Protein AF-A0A1W1YLL1-F1 (afdb_monomer_lite)

Structure (mmCIF, N/CA/C/O backbone):
data_AF-A0A1W1YLL1-F1
#
_entry.id   AF-A0A1W1YLL1-F1
#
loop_
_atom_site.group_PDB
_atom_site.id
_atom_site.type_symbol
_atom_site.label_atom_id
_atom_site.label_alt_id
_atom_site.label_comp_id
_atom_site.label_asym_id
_atom_site.label_entity_id
_atom_site.label_seq_id
_atom_site.pdbx_PDB_ins_code
_atom_site.Cartn_x
_atom_site.Cartn_y
_atom_site.Cartn_z
_atom_site.occupancy
_atom_site.B_iso_or_equiv
_atom_site.auth_seq_id
_atom_site.auth_comp_id
_atom_site.auth_asym_id
_atom_site.auth_atom_id
_atom_site.pdbx_PDB_model_num
ATOM 1 N N . MET A 1 1 ? 8.360 10.218 -4.848 1.00 86.00 1 MET A N 1
ATOM 2 C CA . MET A 1 1 ? 8.755 9.962 -3.448 1.00 86.00 1 MET A CA 1
ATOM 3 C C . MET A 1 1 ? 10.109 9.291 -3.468 1.00 86.00 1 MET A C 1
ATOM 5 O O . MET A 1 1 ? 10.286 8.418 -4.295 1.00 86.00 1 MET A O 1
ATOM 9 N N . THR A 1 2 ? 11.058 9.686 -2.629 1.00 89.44 2 THR A N 1
ATOM 10 C CA . THR A 1 2 ? 12.370 9.016 -2.569 1.00 89.44 2 THR A CA 1
ATOM 11 C C . THR A 1 2 ? 12.286 7.677 -1.820 1.00 89.44 2 THR A C 1
ATOM 13 O O . THR A 1 2 ? 11.337 7.443 -1.070 1.00 89.44 2 THR A O 1
ATOM 16 N N . ILE A 1 3 ? 13.285 6.799 -1.977 1.00 88.75 3 ILE A N 1
ATOM 17 C CA . ILE A 1 3 ? 13.372 5.534 -1.218 1.00 88.75 3 ILE A CA 1
ATOM 18 C C . ILE A 1 3 ? 13.348 5.781 0.311 1.00 88.75 3 ILE A C 1
ATOM 20 O O . ILE A 1 3 ? 12.561 5.118 0.991 1.00 88.75 3 ILE A O 1
ATOM 24 N N . PRO A 1 4 ? 14.100 6.754 0.876 1.00 88.75 4 PRO A N 1
ATOM 25 C CA . PRO A 1 4 ? 13.998 7.089 2.299 1.00 88.75 4 PRO A CA 1
ATOM 26 C C . PRO A 1 4 ? 12.601 7.551 2.736 1.00 88.75 4 PRO A C 1
ATOM 28 O O . PRO A 1 4 ? 12.099 7.085 3.755 1.00 88.75 4 PRO A O 1
ATOM 31 N N . GLU A 1 5 ? 11.941 8.417 1.956 1.00 88.38 5 GLU A N 1
ATOM 32 C CA . GLU A 1 5 ? 10.568 8.864 2.251 1.00 88.38 5 GLU A CA 1
ATOM 33 C C . GLU A 1 5 ? 9.565 7.700 2.209 1.00 88.38 5 GLU A C 1
ATOM 35 O O . GLU A 1 5 ? 8.635 7.635 3.014 1.00 88.38 5 GLU A O 1
ATOM 40 N N . PHE A 1 6 ? 9.743 6.769 1.268 1.00 90.50 6 PHE A N 1
ATOM 41 C CA . PHE A 1 6 ? 8.925 5.564 1.163 1.00 90.50 6 PHE A CA 1
ATOM 42 C C . PHE A 1 6 ? 9.107 4.651 2.380 1.00 90.50 6 PHE A C 1
ATOM 44 O O . PHE A 1 6 ? 8.112 4.216 2.966 1.00 90.50 6 PHE A O 1
ATOM 51 N N . LYS A 1 7 ? 10.356 4.432 2.813 1.00 89.94 7 LYS A N 1
ATOM 52 C CA . LYS A 1 7 ? 10.679 3.683 4.036 1.00 89.94 7 LYS A CA 1
ATOM 53 C C . LYS A 1 7 ? 10.034 4.313 5.266 1.00 89.94 7 LYS A C 1
ATOM 55 O O . LYS A 1 7 ? 9.371 3.614 6.025 1.00 89.94 7 LYS A O 1
ATOM 60 N N . GLU A 1 8 ? 10.154 5.631 5.425 1.00 88.81 8 GLU A N 1
ATOM 61 C CA . GLU A 1 8 ? 9.538 6.365 6.536 1.00 88.81 8 GLU A CA 1
ATOM 62 C C . GLU A 1 8 ? 8.015 6.160 6.573 1.00 88.81 8 GLU A C 1
ATOM 64 O O . GLU A 1 8 ? 7.438 5.896 7.632 1.00 88.81 8 GLU A O 1
ATOM 69 N N . LYS A 1 9 ? 7.343 6.222 5.415 1.00 89.62 9 LYS A N 1
ATOM 70 C CA . LYS A 1 9 ? 5.891 6.004 5.333 1.00 89.62 9 LYS A CA 1
ATOM 71 C C . LYS A 1 9 ? 5.494 4.567 5.654 1.00 89.62 9 LYS A C 1
ATOM 73 O O . LYS A 1 9 ? 4.561 4.383 6.436 1.00 89.62 9 LYS A O 1
ATOM 78 N N . LEU A 1 10 ? 6.185 3.569 5.101 1.00 90.31 10 LEU A N 1
ATOM 79 C CA . LEU A 1 10 ? 5.943 2.157 5.427 1.00 90.31 10 LEU A CA 1
ATOM 80 C C . LEU A 1 10 ? 6.128 1.888 6.916 1.00 90.31 10 LEU A C 1
ATOM 82 O O . LEU A 1 10 ? 5.272 1.269 7.544 1.00 90.31 10 LEU A O 1
ATOM 86 N N . GLN A 1 11 ? 7.205 2.416 7.486 1.00 89.44 11 GLN A N 1
ATOM 87 C CA . GLN A 1 11 ? 7.501 2.287 8.900 1.00 89.44 11 GLN A CA 1
ATOM 88 C C . GLN A 1 11 ? 6.431 2.949 9.764 1.00 89.44 11 GLN A C 1
ATOM 90 O O . GLN A 1 11 ? 5.965 2.344 10.725 1.00 89.44 11 GLN A O 1
ATOM 95 N N . THR A 1 12 ? 5.965 4.138 9.382 1.00 88.62 12 THR A N 1
ATOM 96 C CA . THR A 1 12 ? 4.869 4.815 10.083 1.00 88.62 12 THR A CA 1
ATOM 97 C C . THR A 1 12 ? 3.591 3.971 10.051 1.00 88.62 12 THR A C 1
ATOM 99 O O . THR A 1 12 ? 2.954 3.794 11.087 1.00 88.62 12 THR A O 1
ATOM 102 N N . ILE A 1 13 ? 3.215 3.418 8.890 1.00 89.94 13 ILE A N 1
ATOM 103 C CA . ILE A 1 13 ? 2.045 2.532 8.745 1.00 89.94 13 ILE A CA 1
ATOM 104 C C . ILE A 1 13 ? 2.201 1.297 9.634 1.00 89.94 13 ILE A C 1
ATOM 106 O O . ILE A 1 13 ? 1.306 0.976 10.411 1.00 89.94 13 ILE A O 1
ATOM 110 N N . HIS A 1 14 ? 3.342 0.618 9.543 1.00 87.69 14 HIS A N 1
ATOM 111 C CA . HIS A 1 14 ? 3.601 -0.625 10.264 1.00 87.69 14 HIS A CA 1
ATOM 112 C C . HIS A 1 14 ? 3.608 -0.416 11.784 1.00 87.69 14 HIS A C 1
ATOM 114 O O . HIS A 1 14 ? 2.851 -1.075 12.493 1.00 87.69 14 HIS A O 1
ATOM 120 N N . GLN A 1 15 ? 4.327 0.591 12.287 1.00 86.50 15 GLN A N 1
ATOM 121 C CA . GLN A 1 15 ? 4.338 0.935 13.714 1.00 86.50 15 GLN A CA 1
ATOM 122 C C . GLN A 1 15 ? 2.949 1.327 14.230 1.00 86.50 15 GLN A C 1
ATOM 124 O O . GLN A 1 15 ? 2.565 0.941 15.335 1.00 86.50 15 GLN A O 1
ATOM 129 N N . THR A 1 16 ? 2.171 2.052 13.418 1.00 87.81 16 THR A N 1
ATOM 130 C CA . THR A 1 16 ? 0.786 2.424 13.746 1.00 87.81 16 THR A CA 1
ATOM 131 C C . THR A 1 16 ? -0.091 1.187 13.958 1.00 87.81 16 THR A C 1
ATOM 133 O O . THR A 1 16 ? -0.940 1.192 14.847 1.00 87.81 16 THR A O 1
ATOM 136 N N . LEU A 1 17 ? 0.114 0.131 13.167 1.00 86.88 17 LEU A N 1
ATOM 137 C CA . LEU A 1 17 ? -0.758 -1.045 13.134 1.00 86.88 17 LEU A CA 1
ATOM 138 C C . LEU A 1 17 ? -0.294 -2.204 14.013 1.00 86.88 17 LEU A C 1
ATOM 140 O O . LEU A 1 17 ? -1.132 -2.996 14.427 1.00 86.88 17 LEU A O 1
ATOM 144 N N . PHE A 1 18 ? 0.999 -2.310 14.311 1.00 83.50 18 PHE A N 1
ATOM 145 C CA . PHE A 1 18 ? 1.549 -3.467 15.024 1.00 83.50 18 PHE A CA 1
ATOM 146 C C . PHE A 1 18 ? 2.281 -3.097 16.322 1.00 83.50 18 PHE A C 1
ATOM 148 O O . PHE A 1 18 ? 2.528 -3.972 17.143 1.00 83.50 18 PHE A O 1
ATOM 155 N N . SER A 1 19 ? 2.558 -1.806 16.577 1.00 72.50 19 SER A N 1
ATOM 156 C CA . SER A 1 19 ? 3.363 -1.343 17.730 1.00 72.50 19 SER A CA 1
ATOM 157 C C . SER A 1 19 ? 4.708 -2.076 17.874 1.00 72.50 19 SER A C 1
ATOM 159 O O . SER A 1 19 ? 5.229 -2.213 18.979 1.00 72.50 19 SER A O 1
ATOM 161 N N . GLU A 1 20 ? 5.259 -2.549 16.759 1.00 73.50 20 GLU A N 1
ATOM 162 C CA . GLU A 1 20 ? 6.560 -3.208 16.698 1.00 73.50 20 GLU A CA 1
ATOM 163 C C . GLU A 1 20 ? 7.688 -2.175 16.570 1.00 73.50 20 GLU A C 1
ATOM 165 O O . GLU A 1 20 ? 7.472 -1.025 16.167 1.00 73.50 20 GLU A O 1
ATOM 170 N N . GLU A 1 21 ? 8.902 -2.579 16.951 1.00 64.81 21 GLU A N 1
ATOM 171 C CA . GLU A 1 21 ? 10.096 -1.761 16.744 1.00 64.81 21 GLU A CA 1
ATOM 172 C C . GLU A 1 21 ? 10.338 -1.511 15.248 1.00 64.81 21 GLU A C 1
ATOM 174 O O . GLU A 1 21 ? 9.819 -2.205 14.373 1.00 64.81 21 GLU A O 1
ATOM 179 N N . ALA A 1 22 ? 11.124 -0.474 14.953 1.00 64.12 22 ALA A N 1
ATOM 180 C CA . ALA A 1 22 ? 11.593 -0.206 13.602 1.00 64.12 22 ALA A CA 1
ATOM 181 C C . ALA A 1 22 ? 12.189 -1.476 12.974 1.00 64.12 22 ALA A C 1
ATOM 183 O O . ALA A 1 22 ? 13.070 -2.100 13.564 1.00 64.12 22 ALA A O 1
ATOM 184 N N . LEU A 1 23 ? 11.745 -1.834 11.767 1.00 71.56 23 LEU A N 1
ATOM 185 C CA . LEU A 1 23 ? 12.418 -2.865 10.987 1.00 71.56 23 LEU A CA 1
ATOM 186 C C . LEU A 1 23 ? 13.721 -2.271 10.436 1.00 71.56 23 LEU A C 1
ATOM 188 O O . LEU A 1 23 ? 13.734 -1.608 9.397 1.00 71.56 23 LEU A O 1
ATOM 192 N N . ASP A 1 24 ? 14.811 -2.471 11.175 1.00 58.72 24 ASP A N 1
ATOM 193 C CA . ASP A 1 24 ? 16.156 -2.100 10.743 1.00 58.72 24 ASP A CA 1
ATOM 194 C C . ASP A 1 24 ? 16.667 -3.115 9.717 1.00 58.72 24 ASP A C 1
ATOM 196 O O . ASP A 1 24 ? 17.166 -4.190 10.053 1.00 58.72 24 ASP A O 1
ATOM 200 N N . ASN A 1 25 ? 16.577 -2.749 8.440 1.00 56.41 25 ASN A N 1
ATOM 201 C CA . ASN A 1 25 ? 17.377 -3.378 7.398 1.00 56.41 25 ASN A CA 1
ATOM 202 C C . ASN A 1 25 ? 18.720 -2.643 7.287 1.00 56.41 25 ASN A C 1
ATOM 204 O O . ASN A 1 25 ? 18.774 -1.487 6.872 1.00 56.41 25 ASN A O 1
ATOM 208 N N . ASN A 1 26 ? 19.794 -3.335 7.682 1.00 51.09 26 ASN A N 1
ATOM 209 C CA . ASN A 1 26 ? 21.192 -2.906 7.523 1.00 51.09 26 ASN A CA 1
ATOM 210 C C . ASN A 1 26 ? 21.778 -3.265 6.143 1.00 51.09 26 ASN A C 1
ATOM 212 O O . ASN A 1 26 ? 22.954 -3.002 5.884 1.00 51.09 26 ASN A O 1
ATOM 216 N N . GLU A 1 27 ? 20.990 -3.874 5.255 1.00 56.09 27 GLU A N 1
ATOM 217 C CA . GLU A 1 27 ? 21.343 -3.963 3.840 1.00 56.09 27 GLU A CA 1
ATOM 218 C C . GLU A 1 27 ? 21.019 -2.617 3.191 1.00 56.09 27 GLU A C 1
ATOM 220 O O . GLU A 1 27 ? 19.997 -2.009 3.493 1.00 56.09 27 GLU A O 1
ATOM 225 N N . ALA A 1 28 ? 21.924 -2.099 2.359 1.00 59.50 28 ALA A N 1
ATOM 226 C CA . ALA A 1 28 ? 21.701 -0.832 1.679 1.00 59.50 28 ALA A CA 1
ATOM 227 C C . ALA A 1 28 ? 20.457 -0.966 0.791 1.00 59.50 28 ALA A C 1
ATOM 229 O O . ALA A 1 28 ? 20.548 -1.558 -0.277 1.00 59.50 28 ALA A O 1
ATOM 230 N N . ASP A 1 29 ? 19.316 -0.457 1.253 1.00 69.25 29 ASP A N 1
ATOM 231 C CA . ASP A 1 29 ? 18.042 -0.457 0.538 1.00 69.25 29 ASP A CA 1
ATOM 232 C C . ASP A 1 29 ? 18.227 0.156 -0.868 1.00 69.25 29 ASP A C 1
ATOM 234 O O . ASP A 1 29 ? 18.286 1.379 -1.016 1.00 69.25 29 ASP A O 1
ATOM 238 N N . GLN A 1 30 ? 18.372 -0.680 -1.905 1.00 78.38 30 GLN A N 1
ATOM 239 C CA . GLN A 1 30 ? 18.675 -0.213 -3.269 1.00 78.38 30 GLN A CA 1
ATOM 240 C C . GLN A 1 30 ? 17.415 0.081 -4.086 1.00 78.38 30 GLN A C 1
ATOM 242 O O . GLN A 1 30 ? 17.486 0.781 -5.096 1.00 78.38 30 GLN A O 1
ATOM 247 N N . SER A 1 31 ? 16.260 -0.435 -3.661 1.00 88.31 31 SER A N 1
ATOM 248 C CA . SER A 1 31 ? 14.992 -0.269 -4.364 1.00 88.31 31 SER A CA 1
ATOM 249 C C . SER A 1 31 ? 13.790 -0.200 -3.420 1.00 88.31 31 SER A C 1
ATOM 251 O O . SER A 1 31 ? 13.834 -0.653 -2.277 1.00 88.31 31 SER A O 1
ATOM 253 N N . TYR A 1 32 ? 12.661 0.308 -3.926 1.00 91.62 32 TYR A N 1
ATOM 254 C CA . TYR A 1 32 ? 11.375 0.279 -3.215 1.00 91.62 32 TYR A CA 1
ATOM 255 C C . TYR A 1 32 ? 10.932 -1.151 -2.855 1.00 91.62 32 TYR A C 1
ATOM 257 O O . TYR A 1 32 ? 10.283 -1.360 -1.833 1.00 91.62 32 TYR A O 1
ATOM 265 N N . PHE A 1 33 ? 11.289 -2.149 -3.670 1.00 92.00 33 PHE A N 1
ATOM 266 C CA . PHE A 1 33 ? 10.954 -3.545 -3.392 1.00 92.00 33 PHE A CA 1
ATOM 267 C C . PHE A 1 33 ? 11.768 -4.107 -2.222 1.00 92.00 33 PHE A C 1
ATOM 269 O O . PHE A 1 33 ? 11.209 -4.830 -1.399 1.00 92.00 33 PHE A O 1
ATOM 276 N N . ASP A 1 34 ? 13.051 -3.747 -2.130 1.00 89.06 34 ASP A N 1
ATOM 277 C CA . ASP A 1 34 ? 13.936 -4.186 -1.043 1.00 89.06 34 ASP A CA 1
ATOM 278 C C . ASP A 1 34 ? 13.502 -3.573 0.287 1.00 89.06 34 ASP A C 1
ATOM 280 O O . ASP A 1 34 ? 13.429 -4.276 1.292 1.00 89.06 34 ASP A O 1
ATOM 284 N N . VAL A 1 35 ? 13.099 -2.294 0.265 1.00 90.62 35 VAL A N 1
ATOM 285 C CA . VAL A 1 35 ? 12.508 -1.633 1.435 1.00 90.62 35 VAL A CA 1
ATOM 286 C C . VAL A 1 35 ? 11.227 -2.329 1.875 1.00 90.62 35 VAL A C 1
ATOM 288 O O . VAL A 1 35 ? 11.017 -2.494 3.069 1.00 90.62 35 VAL A O 1
ATOM 291 N N . LEU A 1 36 ? 10.349 -2.720 0.947 1.00 91.50 36 LEU A N 1
ATOM 292 C CA . LEU A 1 36 ? 9.043 -3.303 1.272 1.00 91.50 36 LEU A CA 1
ATOM 293 C C . LEU A 1 36 ? 9.139 -4.739 1.808 1.00 91.50 36 LEU A C 1
ATOM 295 O O . LEU A 1 36 ? 8.343 -5.140 2.658 1.00 91.50 36 LEU A O 1
ATOM 299 N N . TYR A 1 37 ? 10.096 -5.517 1.308 1.00 89.44 37 TYR A N 1
ATOM 300 C CA . TYR A 1 37 ? 10.272 -6.928 1.643 1.00 89.44 37 TYR A CA 1
ATOM 301 C C . TYR A 1 37 ? 10.276 -7.258 3.155 1.00 89.44 37 TYR A C 1
ATOM 303 O O . TYR A 1 37 ? 9.499 -8.133 3.553 1.00 89.44 37 TYR A O 1
ATOM 311 N N . PRO A 1 38 ? 11.062 -6.594 4.031 1.00 87.94 38 PRO A N 1
ATOM 312 C CA . PRO A 1 38 ? 11.042 -6.870 5.472 1.00 87.94 38 PRO A CA 1
ATOM 313 C C . PRO A 1 38 ? 9.666 -6.614 6.104 1.00 87.94 38 PRO A C 1
ATOM 315 O O . PRO A 1 38 ? 9.236 -7.377 6.965 1.00 87.94 38 PRO A O 1
ATOM 318 N N . PHE A 1 39 ? 8.933 -5.589 5.655 1.00 89.31 39 PHE A N 1
ATOM 319 C CA . PHE A 1 39 ? 7.585 -5.294 6.155 1.00 89.31 39 PHE A CA 1
ATOM 320 C C . PHE A 1 39 ? 6.574 -6.359 5.728 1.00 89.31 39 PHE A C 1
ATOM 322 O O . PHE A 1 39 ? 5.740 -6.777 6.524 1.00 89.31 39 PHE A O 1
ATOM 329 N N . ALA A 1 40 ? 6.657 -6.831 4.483 1.00 87.81 40 ALA A N 1
ATOM 330 C CA . ALA A 1 40 ? 5.777 -7.886 3.990 1.00 87.81 40 ALA A CA 1
ATOM 331 C C . ALA A 1 40 ? 6.066 -9.250 4.644 1.00 87.81 40 ALA A C 1
ATOM 333 O O . ALA A 1 40 ? 5.169 -10.081 4.759 1.00 87.81 40 ALA A O 1
ATOM 334 N N . THR A 1 41 ? 7.306 -9.499 5.070 1.00 85.44 41 THR A N 1
ATOM 335 C CA . THR A 1 41 ? 7.723 -10.789 5.645 1.00 85.44 41 THR A CA 1
ATOM 336 C C . THR A 1 41 ? 7.678 -10.844 7.171 1.00 85.44 41 THR A C 1
ATOM 338 O O . THR A 1 41 ? 7.717 -11.942 7.724 1.00 85.44 41 THR A O 1
ATOM 341 N N . SER A 1 42 ? 7.557 -9.704 7.859 1.00 83.69 42 SER A N 1
ATOM 342 C CA . SER A 1 42 ? 7.426 -9.652 9.323 1.00 83.69 42 SER A CA 1
ATOM 343 C C . SER A 1 42 ? 6.051 -10.100 9.832 1.00 83.69 42 SER A C 1
ATOM 345 O O . SER A 1 42 ? 5.930 -10.522 10.981 1.00 83.69 42 SER A O 1
ATOM 347 N N . LEU A 1 43 ? 5.014 -10.064 8.988 1.00 77.38 43 LEU A N 1
ATOM 348 C CA . LEU A 1 43 ? 3.659 -10.456 9.378 1.00 77.38 43 LEU A CA 1
ATOM 349 C C . LEU A 1 43 ? 3.513 -11.985 9.540 1.00 77.38 43 LEU A C 1
ATOM 351 O O . LEU A 1 43 ? 4.156 -12.782 8.861 1.00 77.38 43 LEU A O 1
ATOM 355 N N . ASN A 1 44 ? 2.643 -12.402 10.469 1.00 64.88 44 ASN A N 1
ATOM 356 C CA . ASN A 1 44 ? 2.465 -13.795 10.907 1.00 64.88 44 ASN A CA 1
ATOM 357 C C . ASN A 1 44 ? 2.197 -14.824 9.780 1.00 64.88 44 ASN A C 1
ATOM 359 O O . ASN A 1 44 ? 1.619 -14.528 8.741 1.00 64.88 44 ASN A O 1
ATOM 363 N N . LYS A 1 45 ? 2.486 -16.104 10.072 1.00 59.50 45 LYS A N 1
ATOM 364 C CA . LYS A 1 45 ? 2.459 -17.260 9.142 1.00 59.50 45 LYS A CA 1
ATOM 365 C C . LYS A 1 45 ? 1.142 -17.565 8.398 1.00 59.50 45 LYS A C 1
ATOM 367 O O . LYS A 1 45 ? 1.166 -18.400 7.501 1.00 59.50 45 LYS A O 1
ATOM 372 N N . ASN A 1 46 ? 0.014 -16.948 8.756 1.00 57.47 46 ASN A N 1
ATOM 373 C CA . ASN A 1 46 ? -1.288 -17.191 8.108 1.00 57.47 46 ASN A CA 1
ATOM 374 C C . ASN A 1 46 ? -1.656 -16.124 7.064 1.00 57.47 46 ASN A C 1
ATOM 376 O O . ASN A 1 46 ? -2.794 -16.083 6.605 1.00 57.47 46 ASN A O 1
ATOM 380 N N . VAL A 1 47 ? -0.704 -15.263 6.712 1.00 71.31 47 VAL A N 1
ATOM 381 C CA . VAL A 1 47 ? -0.860 -14.210 5.715 1.00 71.31 47 VAL A CA 1
ATOM 382 C C . VAL A 1 47 ? -0.406 -14.737 4.355 1.00 71.31 47 VAL A C 1
ATOM 384 O O . VAL A 1 47 ?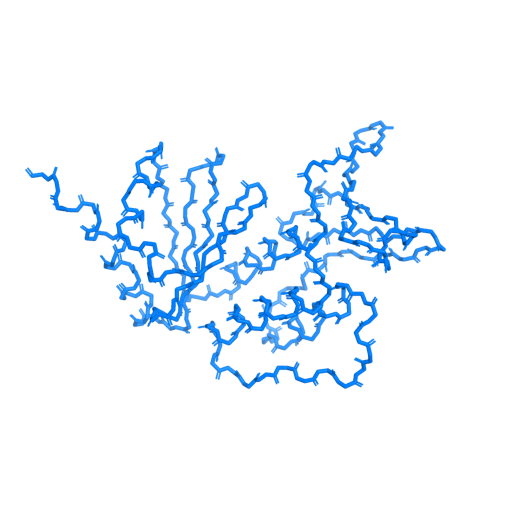 0.669 -15.326 4.230 1.00 71.31 47 VAL A O 1
ATOM 387 N N . TYR A 1 48 ? -1.230 -14.559 3.326 1.00 82.69 48 TYR A N 1
ATOM 388 C CA . TYR A 1 48 ? -0.823 -14.884 1.959 1.00 82.69 48 TYR A CA 1
ATOM 389 C C . TYR A 1 48 ? 0.221 -13.862 1.467 1.00 82.69 48 TYR A C 1
ATOM 391 O O . TYR A 1 48 ? 0.168 -12.706 1.883 1.00 82.69 48 TYR A O 1
ATOM 399 N N . PRO A 1 49 ? 1.166 -14.237 0.585 1.00 89.31 49 PRO A N 1
ATOM 400 C CA . PRO A 1 49 ? 2.261 -13.350 0.182 1.00 89.31 49 PRO A CA 1
ATOM 401 C C . PRO A 1 49 ? 1.777 -12.015 -0.396 1.00 89.31 49 PRO A C 1
ATOM 403 O O . PRO A 1 49 ? 0.763 -11.979 -1.084 1.00 89.31 49 PRO A O 1
ATOM 406 N N . PHE A 1 50 ? 2.522 -10.927 -0.197 1.00 91.88 50 PHE A N 1
ATOM 407 C CA . PHE A 1 50 ? 2.169 -9.625 -0.777 1.00 91.88 50 PHE A CA 1
ATOM 408 C C . PHE A 1 50 ? 2.139 -9.659 -2.320 1.00 91.88 50 PHE A C 1
ATOM 410 O O . PHE A 1 50 ? 1.152 -9.273 -2.954 1.00 91.88 50 PHE A O 1
ATOM 417 N N . PHE A 1 51 ? 3.191 -10.210 -2.929 1.00 93.75 51 PHE A N 1
ATOM 418 C CA . PHE A 1 51 ? 3.252 -10.471 -4.366 1.00 93.75 51 PHE A CA 1
ATOM 419 C C . PHE A 1 51 ? 2.773 -11.891 -4.673 1.00 93.75 51 PHE A C 1
ATOM 421 O O . PHE A 1 51 ? 3.261 -12.854 -4.083 1.00 93.75 51 PHE A O 1
ATOM 428 N N . ALA A 1 52 ? 1.859 -12.029 -5.632 1.00 93.06 52 ALA A N 1
ATOM 429 C CA . ALA A 1 52 ? 1.545 -13.318 -6.246 1.00 93.06 52 ALA A CA 1
ATOM 430 C C . ALA A 1 52 ? 2.631 -13.732 -7.252 1.00 93.06 52 ALA A C 1
ATOM 432 O O . ALA A 1 52 ? 2.899 -14.917 -7.436 1.00 93.06 52 ALA A O 1
ATOM 433 N N . PHE A 1 53 ? 3.261 -12.743 -7.889 1.00 94.56 53 PHE A N 1
ATOM 434 C CA . PHE A 1 53 ? 4.339 -12.920 -8.853 1.00 94.56 53 PHE A CA 1
ATOM 435 C C . PHE A 1 53 ? 5.256 -11.693 -8.831 1.00 94.56 53 PHE A C 1
ATOM 437 O O . PHE A 1 53 ? 4.782 -10.564 -8.703 1.00 94.56 53 PHE A O 1
ATOM 444 N N . ARG A 1 54 ? 6.564 -11.917 -8.966 1.00 95.38 54 ARG A N 1
ATOM 445 C CA . ARG A 1 54 ? 7.572 -10.885 -9.224 1.00 95.38 54 ARG A CA 1
ATOM 446 C C . ARG A 1 54 ? 8.711 -11.527 -10.007 1.00 95.38 54 ARG A C 1
ATOM 448 O O . ARG A 1 54 ? 9.289 -12.504 -9.536 1.00 95.38 54 ARG A O 1
ATOM 455 N N . GLU A 1 55 ? 9.044 -10.960 -11.155 1.00 95.12 55 GLU A N 1
ATOM 456 C CA . GLU A 1 55 ? 10.162 -11.384 -11.992 1.00 95.12 55 GLU A CA 1
ATOM 457 C C . GLU A 1 55 ? 10.990 -10.173 -12.412 1.00 95.12 55 GLU A C 1
ATOM 459 O O . GLU A 1 55 ? 10.479 -9.080 -12.659 1.00 95.12 55 GLU A O 1
ATOM 464 N N . GLU A 1 56 ? 12.300 -10.369 -12.448 1.00 93.31 56 GLU A N 1
ATOM 465 C CA . GLU A 1 56 ? 13.269 -9.316 -12.683 1.00 93.31 56 GLU A CA 1
ATOM 466 C C . GLU A 1 56 ? 14.131 -9.675 -13.896 1.00 93.31 56 GLU A C 1
ATOM 468 O O . GLU A 1 56 ? 14.802 -10.705 -13.906 1.00 93.31 56 GLU A O 1
ATOM 473 N N . SER A 1 57 ? 14.104 -8.819 -14.920 1.00 92.62 57 SER A N 1
ATOM 474 C CA . SER A 1 57 ? 14.905 -8.949 -16.141 1.00 92.62 57 SER A CA 1
ATOM 475 C C . SER A 1 57 ? 16.091 -7.975 -16.126 1.00 92.62 57 SER A C 1
ATOM 477 O O . SER A 1 57 ? 16.319 -7.271 -15.139 1.00 92.62 57 SER A O 1
ATOM 479 N N . GLU A 1 58 ? 16.867 -7.904 -17.211 1.00 90.06 58 GLU A N 1
ATOM 480 C CA . GLU A 1 58 ? 17.955 -6.921 -17.330 1.00 90.06 58 GLU A CA 1
ATOM 481 C C . GLU A 1 58 ? 17.446 -5.473 -17.248 1.00 90.06 58 GLU A C 1
ATOM 483 O O . GLU A 1 58 ? 18.074 -4.646 -16.591 1.00 90.06 58 GLU A O 1
ATOM 488 N N . SER A 1 59 ? 16.291 -5.174 -17.854 1.00 92.19 59 SER A N 1
ATOM 489 C CA . SER A 1 59 ? 15.778 -3.804 -18.008 1.00 92.19 59 SER A CA 1
ATOM 490 C C . SER A 1 59 ? 14.499 -3.507 -17.223 1.00 92.19 59 SER A C 1
ATOM 492 O O . SER A 1 59 ? 14.148 -2.342 -17.043 1.00 92.19 59 SER A O 1
ATOM 494 N N . THR A 1 60 ? 13.767 -4.525 -16.769 1.00 94.25 60 THR A N 1
ATOM 495 C CA . THR A 1 60 ? 12.437 -4.350 -16.163 1.00 94.25 60 THR A CA 1
ATOM 496 C C . THR A 1 60 ? 12.245 -5.193 -14.910 1.00 94.25 60 THR A C 1
ATOM 498 O O . THR A 1 60 ? 12.940 -6.184 -14.682 1.00 94.25 60 THR A O 1
ATOM 501 N N . ILE A 1 61 ? 11.269 -4.792 -14.098 1.00 95.06 61 ILE A N 1
ATOM 502 C CA . ILE A 1 61 ? 10.697 -5.610 -13.028 1.00 95.06 61 ILE A CA 1
ATOM 503 C C . ILE A 1 61 ? 9.203 -5.726 -13.314 1.00 95.06 61 ILE A C 1
ATOM 505 O O . ILE A 1 61 ? 8.517 -4.706 -13.389 1.00 95.06 61 ILE A O 1
ATOM 509 N N . GLU A 1 62 ? 8.711 -6.952 -13.470 1.00 96.44 62 GLU A N 1
ATOM 510 C CA . GLU A 1 62 ? 7.298 -7.273 -13.678 1.00 96.44 62 GLU A CA 1
ATOM 511 C C . GLU A 1 62 ? 6.721 -7.931 -12.424 1.00 96.44 62 GLU A C 1
ATOM 513 O O . GLU A 1 62 ? 7.394 -8.726 -11.767 1.00 96.44 62 GLU A O 1
ATOM 518 N N . PHE A 1 63 ? 5.490 -7.591 -12.043 1.00 96.38 63 PHE A N 1
ATOM 519 C CA . PHE A 1 63 ? 4.912 -8.068 -10.786 1.00 96.38 63 PHE A CA 1
ATOM 520 C C . PHE A 1 63 ? 3.379 -8.076 -10.777 1.00 96.38 63 PHE A C 1
ATOM 522 O O . PHE A 1 63 ? 2.723 -7.364 -11.534 1.00 96.38 63 PHE A O 1
ATOM 529 N N . ILE A 1 64 ? 2.817 -8.897 -9.887 1.00 95.50 64 ILE A N 1
ATOM 530 C CA . ILE A 1 64 ? 1.381 -9.047 -9.619 1.00 95.50 64 ILE A CA 1
ATOM 531 C C . ILE A 1 64 ? 1.175 -9.074 -8.099 1.00 95.50 64 ILE A C 1
ATOM 533 O O . ILE A 1 64 ? 1.859 -9.818 -7.390 1.00 95.50 64 ILE A O 1
ATOM 537 N N . PHE A 1 65 ? 0.204 -8.313 -7.591 1.00 93.94 65 PHE A N 1
ATOM 538 C CA . PHE A 1 65 ? -0.206 -8.363 -6.181 1.00 93.94 65 PHE A CA 1
ATOM 539 C C . PHE A 1 65 ? -1.215 -9.482 -5.933 1.00 93.94 65 PHE A C 1
ATOM 541 O O . PHE A 1 65 ? -2.070 -9.746 -6.778 1.00 93.94 65 PHE A O 1
ATOM 548 N N . ASN A 1 66 ? -1.197 -10.095 -4.747 1.00 90.94 66 ASN A N 1
ATOM 549 C CA . ASN A 1 66 ? -2.203 -11.112 -4.413 1.00 90.94 66 ASN A CA 1
ATOM 550 C C . ASN A 1 66 ? -3.634 -10.555 -4.336 1.00 90.94 66 ASN A C 1
ATOM 552 O O . ASN A 1 66 ? -4.579 -11.254 -4.687 1.00 90.94 66 ASN A O 1
ATOM 556 N N . ASN A 1 67 ? -3.809 -9.290 -3.950 1.00 87.25 67 ASN A N 1
ATOM 557 C CA . ASN A 1 67 ? -5.139 -8.663 -3.917 1.00 87.25 67 ASN A CA 1
ATOM 558 C C . ASN A 1 67 ? -5.638 -8.266 -5.311 1.00 87.25 67 ASN A C 1
ATOM 560 O O . ASN A 1 67 ? -6.791 -7.868 -5.476 1.00 87.25 67 ASN A O 1
ATOM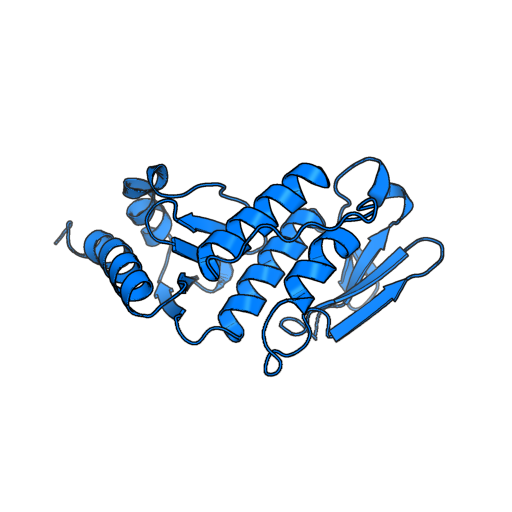 564 N N . ARG A 1 68 ? -4.767 -8.348 -6.322 1.00 86.00 68 ARG A N 1
ATOM 565 C CA . ARG A 1 68 ? -5.008 -7.803 -7.655 1.00 86.00 68 ARG A CA 1
ATOM 566 C C . ARG A 1 68 ? -4.413 -8.692 -8.744 1.00 86.00 68 ARG A C 1
ATOM 568 O O . ARG A 1 68 ? -3.739 -8.229 -9.656 1.00 86.00 68 ARG A O 1
ATOM 575 N N . VAL A 1 69 ? -4.699 -9.991 -8.653 1.00 87.12 69 VAL A N 1
ATOM 576 C CA . VAL A 1 69 ? -4.099 -11.028 -9.514 1.00 87.12 69 VAL A CA 1
ATOM 577 C C . VAL A 1 69 ? -4.406 -10.898 -11.008 1.00 87.12 69 VAL A C 1
ATOM 579 O O . VAL A 1 69 ? -3.743 -11.530 -11.825 1.00 87.12 69 VAL A O 1
ATOM 582 N N . ALA A 1 70 ? -5.420 -10.112 -11.373 1.00 88.44 70 ALA A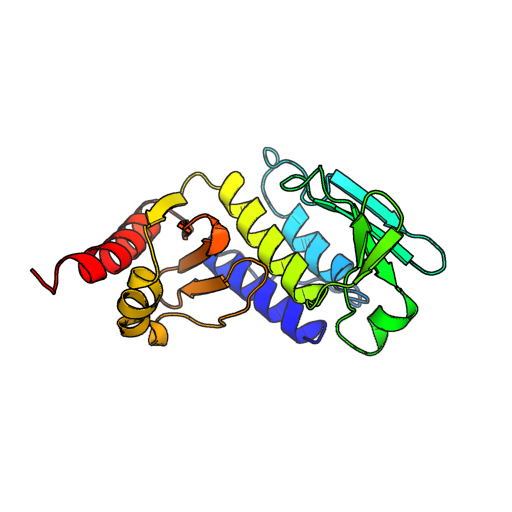 N 1
ATOM 583 C CA . ALA A 1 70 ? -5.801 -9.887 -12.765 1.00 88.44 70 ALA A CA 1
ATOM 584 C C . ALA A 1 70 ? -4.911 -8.857 -13.483 1.00 88.44 70 ALA A C 1
ATOM 586 O O . ALA A 1 70 ? -4.900 -8.839 -14.713 1.00 88.44 70 ALA A O 1
ATOM 587 N N . ASP A 1 71 ? -4.178 -8.027 -12.735 1.00 90.94 71 ASP A N 1
ATOM 588 C CA . ASP A 1 71 ? -3.383 -6.934 -13.285 1.00 90.94 71 ASP A CA 1
ATOM 589 C C . ASP A 1 71 ? -1.886 -7.262 -13.212 1.00 90.94 71 ASP A C 1
ATOM 591 O O . ASP A 1 71 ? -1.343 -7.555 -12.146 1.00 90.94 71 ASP A O 1
ATOM 595 N N . LEU A 1 72 ? -1.217 -7.197 -14.367 1.00 94.56 72 LEU A N 1
ATOM 596 C CA . LEU A 1 72 ? 0.233 -7.343 -14.485 1.00 94.56 72 LEU A CA 1
ATOM 597 C C . LEU A 1 72 ? 0.875 -5.961 -14.599 1.00 94.56 72 LEU A C 1
ATOM 599 O O . LEU A 1 72 ? 0.561 -5.198 -15.517 1.00 94.56 72 LEU A O 1
ATOM 603 N N . PHE A 1 73 ? 1.790 -5.666 -13.682 1.00 95.06 73 PHE A N 1
ATOM 604 C CA . PHE A 1 73 ? 2.489 -4.393 -13.582 1.00 95.06 73 PHE A CA 1
ATOM 605 C C . PHE A 1 73 ? 3.941 -4.520 -14.037 1.00 95.06 73 PHE A C 1
ATOM 607 O O . PHE A 1 73 ? 4.539 -5.590 -13.939 1.00 95.06 73 PHE A O 1
ATOM 614 N N . MET A 1 74 ? 4.518 -3.410 -14.494 1.00 94.88 74 MET A N 1
ATOM 615 C CA . MET A 1 74 ? 5.922 -3.311 -14.882 1.00 94.88 74 MET A CA 1
ATOM 616 C C . MET A 1 74 ? 6.508 -1.954 -14.488 1.00 94.88 74 MET A C 1
ATOM 618 O O . MET A 1 74 ? 5.854 -0.918 -14.620 1.00 94.88 74 MET A O 1
ATOM 622 N N . VAL A 1 75 ? 7.777 -1.951 -14.081 1.00 94.25 75 VAL A N 1
ATOM 623 C CA . VAL A 1 75 ? 8.620 -0.749 -13.995 1.00 94.25 75 VAL A CA 1
ATOM 624 C C . VAL A 1 75 ? 9.928 -0.946 -14.758 1.00 94.25 75 VAL A C 1
ATOM 626 O O . VAL A 1 75 ? 10.448 -2.060 -14.843 1.00 94.25 75 VAL A O 1
ATOM 629 N N . SER A 1 76 ? 10.462 0.143 -15.315 1.00 90.81 76 SER A N 1
ATOM 630 C CA . SER A 1 76 ? 11.798 0.158 -15.924 1.00 90.81 76 SER A CA 1
ATOM 631 C C . SER A 1 76 ? 12.865 0.363 -14.852 1.00 90.81 76 SER A C 1
ATOM 633 O O . SER A 1 76 ? 12.757 1.290 -14.045 1.00 90.81 76 SER A O 1
ATOM 635 N N . LYS A 1 77 ? 13.914 -0.464 -14.871 1.00 88.50 77 LYS A N 1
ATOM 636 C CA . LYS A 1 77 ? 15.045 -0.369 -13.937 1.00 88.50 77 LYS A CA 1
ATOM 637 C C . LYS A 1 77 ? 15.844 0.914 -14.103 1.00 88.50 77 LYS A C 1
ATOM 639 O O . LYS A 1 77 ? 16.288 1.476 -13.106 1.00 88.50 77 LYS A O 1
ATOM 644 N N . ASP A 1 78 ? 15.947 1.418 -15.328 1.00 84.38 78 ASP A N 1
ATOM 645 C CA . ASP A 1 78 ? 16.677 2.653 -15.633 1.00 84.38 78 ASP A CA 1
ATOM 646 C C . ASP A 1 78 ? 16.103 3.867 -14.885 1.00 84.38 78 ASP A C 1
ATOM 648 O O . ASP A 1 78 ? 16.808 4.840 -14.628 1.00 84.38 78 ASP A O 1
ATOM 652 N N . HIS A 1 79 ? 14.827 3.805 -14.492 1.00 79.69 79 HIS A N 1
ATOM 653 C CA . HIS A 1 79 ? 14.150 4.871 -13.756 1.00 79.69 79 HIS A CA 1
ATOM 654 C C . HIS A 1 79 ? 14.149 4.669 -12.235 1.00 79.69 79 HIS A C 1
ATOM 656 O O . HIS A 1 79 ? 13.812 5.606 -11.522 1.00 79.69 79 HIS A O 1
ATOM 662 N N . MET A 1 80 ? 14.541 3.496 -11.723 1.00 78.38 80 MET A N 1
ATOM 663 C CA . MET A 1 80 ? 14.488 3.179 -10.284 1.00 78.38 80 MET A CA 1
ATOM 664 C C . MET A 1 80 ? 15.477 4.002 -9.444 1.00 78.38 80 MET A C 1
ATOM 666 O O . MET A 1 80 ? 15.253 4.187 -8.251 1.00 78.38 80 MET A O 1
ATOM 670 N N . PHE A 1 81 ? 16.575 4.464 -10.053 1.00 67.69 81 PHE A N 1
ATOM 671 C CA . PHE A 1 81 ? 17.696 5.101 -9.348 1.00 67.69 81 PHE A CA 1
ATOM 672 C C . PHE A 1 81 ? 17.689 6.633 -9.404 1.00 67.69 81 PHE A C 1
ATOM 674 O O . PHE A 1 81 ? 18.417 7.269 -8.644 1.00 67.69 81 PHE A O 1
ATOM 681 N N . ALA A 1 82 ? 16.910 7.224 -10.314 1.00 67.69 82 ALA A N 1
ATOM 682 C CA . ALA A 1 82 ? 16.861 8.671 -10.512 1.00 67.69 82 ALA A CA 1
ATOM 683 C C . ALA A 1 82 ? 15.666 9.306 -9.791 1.00 67.69 82 ALA A C 1
ATOM 685 O O . ALA A 1 82 ? 15.837 10.297 -9.091 1.00 67.69 82 ALA A O 1
ATOM 686 N N . ASP A 1 83 ? 14.482 8.705 -9.934 1.00 79.12 83 ASP A N 1
ATOM 687 C CA . ASP A 1 83 ? 13.215 9.215 -9.418 1.00 79.12 83 ASP A CA 1
ATOM 688 C C . ASP A 1 83 ? 12.296 8.057 -8.997 1.00 79.12 83 ASP A C 1
ATOM 690 O O . ASP A 1 83 ? 12.629 6.879 -9.098 1.00 79.12 83 ASP A O 1
ATOM 694 N N . ASP A 1 84 ? 11.113 8.394 -8.494 1.00 87.25 84 ASP A N 1
ATOM 695 C CA . ASP A 1 84 ? 10.037 7.431 -8.266 1.00 87.25 84 ASP A CA 1
ATOM 696 C C . ASP A 1 84 ? 9.454 6.974 -9.613 1.00 87.25 84 ASP A C 1
ATOM 698 O O . ASP A 1 84 ? 8.835 7.785 -10.314 1.00 87.25 84 ASP A O 1
ATOM 702 N N . PRO A 1 85 ? 9.664 5.713 -10.023 1.00 90.44 85 PRO A N 1
ATOM 703 C CA . PRO A 1 85 ? 9.415 5.308 -11.395 1.00 90.44 85 PRO A CA 1
ATOM 704 C C . PRO A 1 85 ? 7.920 5.244 -11.694 1.00 90.44 85 PRO A C 1
ATOM 706 O O . PRO A 1 85 ? 7.110 4.819 -10.867 1.00 90.44 85 PRO A O 1
ATOM 709 N N . MET A 1 86 ? 7.560 5.626 -12.919 1.00 90.62 86 MET A N 1
ATOM 710 C CA . MET A 1 86 ? 6.213 5.413 -13.444 1.00 90.62 86 MET A CA 1
ATOM 711 C C . MET A 1 86 ? 5.936 3.923 -13.623 1.00 90.62 86 MET A C 1
ATOM 713 O O . MET A 1 86 ? 6.794 3.169 -14.094 1.00 90.62 86 MET A O 1
ATOM 717 N N . VAL A 1 87 ? 4.714 3.526 -13.280 1.00 91.06 87 VAL A N 1
ATOM 718 C CA . VAL A 1 87 ? 4.251 2.147 -13.421 1.00 91.06 87 VAL A CA 1
ATOM 719 C C . VAL A 1 87 ? 3.488 1.977 -14.728 1.00 91.06 87 VAL A C 1
ATOM 721 O O . VAL A 1 87 ? 2.693 2.827 -15.137 1.00 91.06 87 VAL A O 1
ATOM 724 N N . TYR A 1 88 ? 3.718 0.837 -15.365 1.00 92.31 88 TYR A N 1
ATOM 725 C CA . TYR A 1 88 ? 2.992 0.386 -16.539 1.00 92.31 88 TYR A CA 1
ATOM 726 C C . TYR A 1 88 ? 2.090 -0.785 -16.166 1.00 92.31 88 TYR A C 1
ATOM 728 O O . TYR A 1 88 ? 2.484 -1.638 -15.374 1.00 92.31 88 TYR A O 1
ATOM 736 N N . ILE A 1 89 ? 0.902 -0.851 -16.763 1.00 92.12 89 ILE A N 1
ATOM 737 C CA . ILE A 1 89 ? -0.033 -1.970 -16.601 1.00 92.12 89 ILE A CA 1
ATOM 738 C C . ILE A 1 89 ? -0.220 -2.648 -17.956 1.00 92.12 89 ILE A C 1
ATOM 740 O O . ILE A 1 89 ? -0.317 -1.985 -18.995 1.00 92.12 89 ILE A O 1
ATOM 744 N N . LYS A 1 90 ? -0.248 -3.980 -17.962 1.00 92.56 90 LYS A N 1
ATOM 745 C CA . LYS A 1 90 ? -0.485 -4.763 -19.170 1.00 92.56 90 LYS A CA 1
ATOM 746 C C . LYS A 1 90 ? -1.959 -4.701 -19.562 1.00 92.56 90 LYS A C 1
ATOM 748 O O . LYS A 1 90 ? -2.810 -5.261 -18.877 1.00 92.56 90 LYS A O 1
ATOM 753 N N . THR A 1 91 ? -2.260 -4.098 -20.709 1.00 87.88 91 THR A N 1
ATOM 754 C CA . THR A 1 91 ? -3.574 -4.219 -21.357 1.00 87.88 91 THR A CA 1
ATOM 755 C C . THR A 1 91 ? -3.540 -5.301 -22.440 1.00 87.88 91 THR A C 1
ATOM 757 O O . THR A 1 91 ? -2.498 -5.899 -22.723 1.00 87.88 91 THR A O 1
ATOM 760 N N . LYS A 1 92 ? -4.691 -5.592 -23.067 1.00 83.31 92 LYS A N 1
ATOM 761 C CA . LYS A 1 92 ? -4.834 -6.686 -24.053 1.00 83.31 92 LYS A CA 1
ATOM 762 C C . LYS A 1 92 ? -3.826 -6.629 -25.208 1.00 83.31 92 LYS A C 1
ATOM 764 O O . LYS A 1 92 ? -3.535 -7.671 -25.786 1.00 83.31 92 LYS A O 1
ATOM 769 N N . ALA A 1 93 ? -3.337 -5.443 -25.568 1.00 77.38 93 ALA A N 1
ATOM 770 C CA . ALA A 1 93 ? -2.477 -5.250 -26.734 1.00 77.38 93 ALA A CA 1
ATOM 771 C C . ALA A 1 93 ? -1.089 -4.682 -26.399 1.00 77.38 93 ALA A C 1
ATOM 773 O O . ALA A 1 93 ? -0.149 -4.919 -27.155 1.00 77.38 93 ALA A O 1
ATOM 774 N N . GLN A 1 94 ? -0.932 -3.948 -25.294 1.00 91.56 94 GLN A N 1
ATOM 775 C CA . GLN A 1 94 ? 0.287 -3.183 -25.028 1.00 91.56 94 GLN A CA 1
ATOM 776 C C . GLN A 1 94 ? 0.484 -2.895 -23.536 1.00 91.56 94 GLN A C 1
ATOM 778 O O . GLN A 1 94 ? -0.359 -3.218 -22.703 1.00 91.56 94 GLN A O 1
ATOM 783 N N . TRP A 1 95 ? 1.635 -2.319 -23.208 1.00 91.44 95 TRP A N 1
ATOM 784 C CA . TRP A 1 95 ? 1.895 -1.732 -21.899 1.00 91.44 95 TRP A CA 1
ATOM 785 C C . TRP A 1 95 ? 1.435 -0.280 -21.907 1.00 91.44 95 TRP A C 1
ATOM 787 O O . TRP A 1 95 ? 1.785 0.467 -22.819 1.00 91.44 95 TRP A O 1
ATOM 797 N N . GLU A 1 96 ? 0.668 0.117 -20.899 1.00 90.25 96 GLU A N 1
ATOM 798 C CA . GLU A 1 96 ? 0.153 1.480 -20.772 1.00 90.25 96 GLU A CA 1
ATOM 799 C C . GLU A 1 96 ? 0.700 2.104 -19.493 1.00 90.25 96 GLU A C 1
ATOM 801 O O . GLU A 1 96 ? 0.617 1.492 -18.429 1.00 90.25 96 GLU A O 1
ATOM 806 N N . SER A 1 97 ? 1.291 3.300 -19.598 1.00 83.56 97 SER A N 1
ATOM 807 C CA . SER A 1 97 ? 1.700 4.059 -18.415 1.00 83.56 97 SER A CA 1
ATOM 808 C C . SER A 1 97 ? 0.476 4.680 -17.770 1.00 83.56 97 SER A C 1
ATOM 810 O O . SER A 1 97 ? -0.359 5.263 -18.465 1.00 83.56 97 SER A O 1
ATOM 812 N N . PHE A 1 98 ? 0.423 4.654 -16.451 1.00 73.56 98 PHE A N 1
ATOM 813 C CA . PHE A 1 98 ? -0.597 5.367 -15.701 1.00 73.56 98 PHE A CA 1
ATOM 814 C C . PHE A 1 98 ? 0.023 6.528 -14.918 1.00 73.56 98 PHE A C 1
ATOM 816 O O . PHE A 1 98 ? 1.219 6.529 -14.638 1.00 73.56 98 PHE A O 1
ATOM 823 N N . GLU A 1 99 ? -0.793 7.526 -14.566 1.00 77.38 99 GLU A N 1
ATOM 824 C CA . GLU A 1 99 ? -0.368 8.745 -13.855 1.00 77.38 99 GLU A CA 1
ATOM 825 C C . GLU A 1 99 ? -0.089 8.500 -12.358 1.00 77.38 99 GLU A C 1
ATOM 827 O O . GLU A 1 99 ? -0.559 9.231 -11.486 1.00 77.38 99 GLU A O 1
ATOM 832 N N . PHE A 1 100 ? 0.651 7.442 -12.030 1.00 81.00 100 PHE A N 1
ATOM 833 C CA . PHE A 1 100 ? 1.080 7.169 -10.666 1.00 81.00 100 PHE A CA 1
ATOM 834 C C . PHE A 1 100 ? 2.454 6.514 -10.616 1.00 81.00 100 PHE A C 1
ATOM 836 O O . PHE A 1 100 ? 2.907 5.831 -11.536 1.00 81.00 100 PHE A O 1
ATOM 843 N N . SER A 1 101 ? 3.112 6.738 -9.487 1.00 90.25 101 SER A N 1
ATOM 844 C CA . SER A 1 101 ? 4.451 6.246 -9.229 1.00 90.25 101 SER A CA 1
ATOM 845 C C . SER A 1 101 ? 4.448 4.920 -8.470 1.00 90.25 101 SER A C 1
ATOM 847 O O . SER A 1 101 ? 3.477 4.574 -7.786 1.00 90.25 101 SER A O 1
ATOM 849 N N . LEU A 1 102 ? 5.549 4.177 -8.569 1.00 92.69 102 LEU A N 1
ATOM 850 C CA . LEU A 1 102 ? 5.712 2.877 -7.928 1.00 92.69 102 LEU A CA 1
ATOM 851 C C . LEU A 1 102 ? 5.519 2.954 -6.416 1.00 92.69 102 LEU A C 1
ATOM 853 O O . LEU A 1 102 ? 4.785 2.136 -5.865 1.00 92.69 102 LEU A O 1
ATOM 857 N N . SER A 1 103 ? 6.123 3.938 -5.747 1.00 91.88 103 SER A N 1
ATOM 858 C CA . SER A 1 103 ? 5.986 4.077 -4.292 1.00 91.88 103 SER A CA 1
ATOM 859 C C . SER A 1 103 ? 4.519 4.197 -3.861 1.00 91.88 103 SER A C 1
ATOM 861 O O . SER A 1 103 ? 4.102 3.608 -2.864 1.00 91.88 103 SER A O 1
ATOM 863 N N . THR A 1 104 ? 3.719 4.919 -4.648 1.00 89.19 104 THR A N 1
ATOM 864 C CA . THR A 1 104 ? 2.313 5.191 -4.356 1.00 89.19 104 THR A CA 1
ATOM 865 C C . THR A 1 104 ? 1.482 3.925 -4.519 1.00 89.19 104 THR A C 1
ATOM 867 O O . THR A 1 104 ? 0.698 3.595 -3.633 1.00 89.19 104 THR A O 1
ATOM 870 N N . LEU A 1 105 ? 1.709 3.179 -5.605 1.00 91.50 105 LEU A N 1
ATOM 871 C CA . LEU A 1 105 ? 1.085 1.875 -5.827 1.00 91.50 105 LEU A CA 1
ATOM 872 C C . LEU A 1 105 ? 1.422 0.892 -4.704 1.00 91.50 105 LEU A C 1
ATOM 874 O O . LEU A 1 105 ? 0.522 0.289 -4.129 1.00 91.50 105 LEU A O 1
ATOM 878 N N . LEU A 1 106 ? 2.709 0.751 -4.373 1.00 93.56 106 LEU A N 1
ATOM 879 C CA . LEU A 1 106 ? 3.161 -0.192 -3.351 1.00 93.56 106 LEU A CA 1
ATOM 880 C C . LEU A 1 106 ? 2.559 0.130 -1.980 1.00 93.56 106 LEU A C 1
ATOM 882 O O . LEU A 1 106 ? 2.118 -0.789 -1.297 1.00 93.56 106 LEU A O 1
ATOM 886 N N . LEU A 1 107 ? 2.488 1.408 -1.587 1.00 92.56 107 LEU A N 1
ATOM 887 C CA . LEU A 1 107 ? 1.848 1.794 -0.326 1.00 92.56 107 LEU A CA 1
ATOM 888 C C . LEU A 1 107 ? 0.341 1.496 -0.329 1.00 92.56 107 LEU A C 1
ATOM 890 O O . LEU A 1 107 ? -0.159 0.977 0.671 1.00 92.56 107 LEU A O 1
ATOM 894 N N . THR A 1 108 ? -0.380 1.799 -1.420 1.00 90.69 108 THR A N 1
ATOM 895 C CA . THR A 1 108 ? -1.817 1.481 -1.525 1.00 90.69 108 THR A CA 1
ATOM 896 C C . THR A 1 108 ? -2.073 -0.003 -1.376 1.00 90.69 108 THR A C 1
ATOM 898 O O . THR A 1 108 ? -2.858 -0.420 -0.520 1.00 90.69 108 THR A O 1
ATOM 901 N N . GLU A 1 109 ? -1.387 -0.800 -2.186 1.00 91.62 109 GLU A N 1
ATOM 902 C CA . GLU A 1 109 ? -1.593 -2.239 -2.199 1.00 91.62 109 GLU A CA 1
ATOM 903 C C . GLU A 1 109 ? -1.145 -2.858 -0.872 1.00 91.62 109 GLU A C 1
ATOM 905 O O . GLU A 1 109 ? -1.806 -3.767 -0.382 1.00 91.62 109 GLU A O 1
ATOM 910 N N . TYR A 1 110 ? -0.101 -2.330 -0.219 1.00 91.94 110 TYR A N 1
ATOM 911 C CA . TYR A 1 110 ? 0.337 -2.788 1.104 1.00 91.94 110 TYR A CA 1
ATOM 912 C C . TYR A 1 110 ? -0.734 -2.588 2.181 1.00 91.94 110 TYR A C 1
ATOM 914 O O . TYR A 1 110 ? -1.028 -3.514 2.936 1.00 91.94 110 TYR A O 1
ATOM 922 N N . VAL A 1 111 ? -1.374 -1.416 2.240 1.00 91.56 111 VAL A N 1
ATOM 923 C CA . VAL A 1 111 ? -2.458 -1.170 3.208 1.00 91.56 111 VAL A CA 1
ATOM 924 C C . VAL A 1 111 ? -3.684 -2.024 2.898 1.00 91.56 111 VAL A C 1
ATOM 926 O O . VAL A 1 111 ? -4.286 -2.575 3.821 1.00 91.56 111 VAL A O 1
ATOM 929 N N . ASN A 1 112 ? -4.052 -2.161 1.621 1.00 89.19 112 ASN A N 1
ATOM 930 C CA . ASN A 1 112 ? -5.171 -3.013 1.220 1.00 89.19 112 ASN A CA 1
ATOM 931 C C . ASN A 1 112 ? -4.908 -4.488 1.579 1.00 89.19 112 ASN A C 1
ATOM 933 O O . ASN A 1 112 ? -5.780 -5.167 2.121 1.00 89.19 112 ASN A O 1
ATOM 937 N N . TRP A 1 113 ? -3.680 -4.954 1.352 1.00 91.00 113 TRP A N 1
ATOM 938 C CA . TRP A 1 113 ? -3.212 -6.286 1.718 1.00 91.00 113 TRP A CA 1
ATOM 939 C C . TRP A 1 113 ? -3.239 -6.523 3.226 1.00 91.00 113 TRP A C 1
ATOM 941 O O . TRP A 1 113 ? -3.811 -7.518 3.670 1.00 91.00 113 TRP A O 1
ATOM 951 N N . ILE A 1 114 ? -2.722 -5.597 4.039 1.00 90.25 114 ILE A N 1
ATOM 952 C CA . ILE A 1 114 ? -2.835 -5.707 5.500 1.00 90.25 114 ILE A CA 1
ATOM 953 C C . ILE A 1 114 ? -4.304 -5.769 5.919 1.00 90.25 114 ILE A C 1
ATOM 955 O O . ILE A 1 114 ? -4.676 -6.627 6.715 1.00 90.25 114 ILE A O 1
ATOM 959 N N . ALA A 1 115 ? -5.159 -4.911 5.359 1.00 89.25 115 ALA A N 1
ATOM 960 C CA . ALA A 1 115 ? -6.573 -4.891 5.708 1.00 89.25 115 ALA A CA 1
ATOM 961 C C . ALA A 1 115 ? -7.277 -6.217 5.436 1.00 89.25 115 ALA A C 1
ATOM 963 O O . ALA A 1 115 ? -8.105 -6.650 6.232 1.00 89.25 115 ALA A O 1
ATOM 964 N N . GLU A 1 116 ? -6.938 -6.926 4.370 1.00 87.06 116 GLU A N 1
ATOM 965 C CA . GLU A 1 116 ? -7.504 -8.252 4.126 1.00 87.06 116 GLU A CA 1
ATOM 966 C C . GLU A 1 116 ? -7.048 -9.293 5.162 1.00 87.06 116 GLU A C 1
ATOM 968 O O . GLU A 1 116 ? -7.838 -10.165 5.528 1.00 87.06 116 GLU A O 1
ATOM 973 N N . ASN A 1 117 ? -5.853 -9.121 5.730 1.00 83.12 117 ASN A N 1
ATOM 974 C CA . ASN A 1 117 ? -5.232 -10.035 6.690 1.00 83.12 117 ASN A CA 1
ATOM 975 C C . ASN A 1 117 ? -5.447 -9.678 8.175 1.00 83.12 117 ASN A C 1
ATOM 977 O O . ASN A 1 117 ? -5.159 -10.494 9.052 1.00 83.12 117 ASN A O 1
ATOM 981 N N . THR A 1 118 ? -5.963 -8.489 8.490 1.00 85.31 118 THR A N 1
ATOM 982 C CA . THR A 1 118 ? -6.213 -8.041 9.870 1.00 85.31 118 THR A CA 1
ATOM 983 C C . THR A 1 118 ? -7.658 -8.318 10.300 1.00 85.31 118 THR A C 1
ATOM 985 O O . THR A 1 118 ? -8.610 -8.015 9.583 1.00 85.31 118 THR A O 1
ATOM 988 N N . SER A 1 119 ? -7.848 -8.867 11.505 1.00 83.56 119 SER A N 1
ATOM 989 C CA . SER A 1 119 ? -9.179 -9.080 12.100 1.00 83.56 119 SER A CA 1
ATOM 990 C C . SER A 1 119 ? -9.786 -7.798 12.680 1.00 83.56 119 SER A C 1
ATOM 992 O O . SER A 1 119 ? -10.995 -7.594 12.600 1.00 83.56 119 SER A O 1
ATOM 994 N N . SER A 1 120 ? -8.948 -6.919 13.232 1.00 88.19 120 SER A N 1
ATOM 995 C CA . SER A 1 120 ? -9.305 -5.593 13.750 1.00 88.19 120 SER A CA 1
ATOM 996 C C . SER A 1 120 ? -9.503 -4.583 12.613 1.00 88.19 120 SER A C 1
ATOM 998 O O . SER A 1 120 ? -8.743 -3.623 12.466 1.00 88.19 120 SER A O 1
ATOM 1000 N N . LYS A 1 121 ? -10.527 -4.815 11.788 1.00 90.69 121 LYS A N 1
ATOM 1001 C CA . LYS A 1 121 ? -10.884 -3.944 10.668 1.00 90.69 121 LYS A CA 1
ATOM 1002 C C . LYS A 1 121 ? -12.360 -3.610 10.628 1.00 90.69 121 LYS A C 1
ATOM 1004 O O . LYS A 1 121 ? -13.206 -4.354 11.120 1.00 90.69 121 LYS A O 1
ATOM 1009 N N . LEU A 1 122 ? -12.645 -2.505 9.966 1.00 87.56 122 LEU A N 1
ATOM 1010 C CA . LEU A 1 122 ? -13.975 -1.977 9.781 1.00 87.56 122 LEU A CA 1
ATOM 1011 C C . LEU A 1 122 ? -14.126 -1.493 8.346 1.00 87.56 122 LEU A C 1
ATOM 1013 O O . LEU A 1 122 ? -13.339 -0.674 7.873 1.00 87.56 122 LEU A O 1
ATOM 1017 N N . GLU A 1 123 ? -15.139 -2.014 7.666 1.00 87.94 123 GLU A N 1
ATOM 1018 C CA . GLU A 1 123 ? -15.442 -1.669 6.283 1.00 87.94 123 GLU A CA 1
ATOM 1019 C C . GLU A 1 123 ? -16.816 -1.022 6.207 1.00 87.94 123 GLU A C 1
ATOM 1021 O O . GLU A 1 123 ? -17.804 -1.550 6.720 1.00 87.94 123 GLU A O 1
ATOM 1026 N N . PHE A 1 124 ? -16.879 0.120 5.533 1.00 79.25 124 PHE A N 1
ATOM 1027 C CA . PHE A 1 124 ? -18.121 0.840 5.315 1.00 79.25 124 PHE A CA 1
ATOM 1028 C C . PHE A 1 124 ? -18.269 1.219 3.854 1.00 79.25 124 PHE A C 1
ATOM 1030 O O . PHE A 1 124 ? -17.338 1.733 3.229 1.00 79.25 124 PHE A O 1
ATOM 1037 N N . ARG A 1 125 ? -19.480 1.025 3.327 1.00 77.88 125 ARG A N 1
ATOM 1038 C CA . ARG A 1 125 ? -19.882 1.597 2.046 1.00 77.88 125 ARG A CA 1
ATOM 1039 C C . ARG A 1 125 ? -20.490 2.969 2.287 1.00 77.88 125 ARG A C 1
ATOM 1041 O O . ARG A 1 125 ? -21.371 3.120 3.129 1.00 77.88 125 ARG A O 1
ATOM 1048 N N .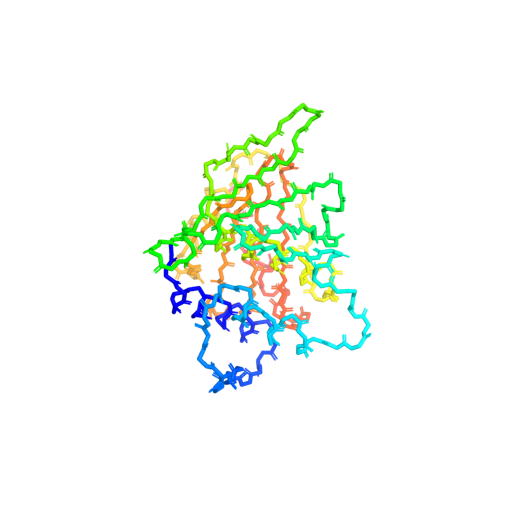 LEU A 1 126 ? -20.013 3.957 1.552 1.00 67.94 126 LEU A N 1
ATOM 1049 C CA . LEU A 1 126 ? -20.412 5.346 1.679 1.00 67.94 126 LEU A CA 1
ATOM 1050 C C . LEU A 1 126 ? -20.825 5.868 0.305 1.00 67.94 126 LEU A C 1
ATOM 1052 O O . LEU A 1 126 ? -20.083 5.775 -0.671 1.00 67.94 126 LEU A O 1
ATOM 1056 N N . GLU A 1 127 ? -22.034 6.412 0.229 1.00 64.25 127 GLU A N 1
ATOM 1057 C CA . GLU A 1 127 ? -22.567 6.990 -1.000 1.00 64.25 127 GLU A CA 1
ATOM 1058 C C . GLU A 1 127 ? -22.084 8.448 -1.148 1.00 64.25 127 GLU A C 1
ATOM 1060 O O . GLU A 1 127 ? -22.419 9.322 -0.347 1.00 64.25 127 GLU A O 1
ATOM 1065 N N . GLY A 1 128 ? -21.290 8.729 -2.188 1.00 56.06 128 GLY A N 1
ATOM 1066 C CA . GLY A 1 128 ? -20.919 10.090 -2.604 1.00 56.06 128 GLY A CA 1
ATOM 1067 C C . GLY A 1 128 ? -19.797 10.794 -1.812 1.00 56.06 128 GLY A C 1
ATOM 1068 O O . GLY A 1 128 ? -19.132 10.232 -0.947 1.00 56.06 128 GLY A O 1
ATOM 1069 N N . TYR A 1 129 ? -19.574 12.079 -2.129 1.00 49.28 129 TYR A N 1
ATOM 1070 C CA . TYR A 1 129 ? -18.472 12.931 -1.627 1.00 49.28 129 TYR A CA 1
ATOM 1071 C C . TYR A 1 129 ? -18.557 13.326 -0.136 1.00 49.28 129 TYR A C 1
ATOM 1073 O O . TYR A 1 129 ? -17.656 14.002 0.373 1.00 49.28 129 TYR A O 1
ATOM 1081 N N . ALA A 1 130 ? -19.615 12.930 0.581 1.00 49.44 130 ALA A N 1
ATOM 1082 C CA . ALA A 1 130 ? -19.893 13.360 1.958 1.00 49.44 130 ALA A CA 1
ATOM 1083 C C . ALA A 1 130 ? -18.748 13.039 2.940 1.00 49.44 130 ALA A C 1
ATOM 1085 O O . ALA A 1 130 ? -18.515 13.773 3.903 1.00 49.44 130 ALA A O 1
ATOM 1086 N N . MET A 1 131 ? -17.980 11.985 2.659 1.00 54.31 131 MET A N 1
ATOM 1087 C CA . MET A 1 131 ? -16.859 11.542 3.484 1.00 54.31 131 MET A CA 1
ATOM 1088 C C . MET A 1 131 ? -15.691 12.537 3.495 1.00 54.31 131 MET A C 1
ATOM 1090 O O . MET A 1 131 ? -15.090 12.773 4.544 1.00 54.31 131 MET A O 1
ATOM 1094 N N . TYR A 1 132 ? -15.404 13.179 2.354 1.00 56.56 132 TYR A N 1
ATOM 1095 C CA . TYR A 1 132 ? -14.300 14.132 2.267 1.00 56.56 132 TYR A CA 1
ATOM 1096 C C . TYR A 1 132 ? -14.538 15.321 3.189 1.00 56.56 132 TYR A C 1
ATOM 1098 O O . TYR A 1 132 ? -13.606 15.755 3.846 1.00 56.56 132 TYR A O 1
ATOM 1106 N N . VAL A 1 133 ? -15.781 15.809 3.270 1.00 56.34 133 VAL A N 1
ATOM 1107 C CA . VAL A 1 133 ? -16.177 16.956 4.103 1.00 56.34 133 VAL A CA 1
ATOM 1108 C C . VAL A 1 133 ? -16.182 16.597 5.589 1.00 56.34 133 VAL A C 1
ATOM 1110 O O . VAL A 1 133 ? -15.673 17.366 6.403 1.00 56.34 133 VAL A O 1
ATOM 1113 N N . ARG A 1 134 ? -16.718 15.424 5.942 1.00 56.41 134 ARG A N 1
ATOM 1114 C CA . ARG A 1 134 ? -16.837 14.975 7.336 1.00 56.41 134 ARG A CA 1
ATOM 1115 C C . ARG A 1 134 ? -15.484 14.685 7.971 1.00 56.41 134 ARG A C 1
ATOM 1117 O O . ARG A 1 134 ? -15.192 15.213 9.040 1.00 56.41 134 ARG A O 1
ATOM 1124 N N . ILE A 1 135 ? -14.617 13.946 7.277 1.00 58.97 135 ILE A N 1
ATOM 1125 C CA . ILE A 1 135 ? -13.279 13.666 7.805 1.00 58.97 135 ILE A CA 1
ATOM 1126 C C . ILE A 1 135 ? -12.377 14.910 7.723 1.00 58.97 135 ILE A C 1
ATOM 1128 O O . ILE A 1 135 ? -11.470 15.047 8.541 1.00 58.97 135 ILE A O 1
ATOM 1132 N N . LYS A 1 136 ? -12.673 15.884 6.839 1.00 63.53 136 LYS A N 1
ATOM 1133 C CA . LYS A 1 136 ? -11.952 17.175 6.784 1.00 63.53 136 LYS A CA 1
ATOM 1134 C C . LYS A 1 136 ? -11.868 17.872 8.135 1.00 63.53 136 LYS A C 1
ATOM 1136 O O . LYS A 1 136 ? -10.842 18.480 8.429 1.00 63.53 136 LYS A O 1
ATOM 1141 N N . LYS A 1 137 ? -12.928 17.783 8.952 1.00 65.12 137 LYS A N 1
ATOM 1142 C CA . LYS A 1 137 ? -12.971 18.394 10.292 1.00 65.12 137 LYS A CA 1
ATOM 1143 C C . LYS A 1 137 ? -11.898 17.814 11.228 1.00 65.12 137 LYS A C 1
ATOM 1145 O O . LYS A 1 137 ? -11.399 18.538 12.079 1.00 65.12 137 LYS A O 1
ATOM 1150 N N . ASN A 1 138 ? -11.494 16.562 11.007 1.00 64.38 138 ASN A N 1
ATOM 1151 C CA . ASN A 1 138 ? -10.524 15.829 11.822 1.00 64.38 138 ASN A CA 1
ATOM 1152 C C . ASN A 1 138 ? -9.178 15.612 11.107 1.00 64.38 138 ASN A C 1
ATOM 1154 O O . ASN A 1 138 ? -8.353 14.834 11.574 1.00 64.38 138 ASN A O 1
ATOM 1158 N N . TRP A 1 139 ? -8.912 16.279 9.975 1.00 66.44 139 TRP A N 1
ATOM 1159 C CA . TRP A 1 139 ? -7.674 16.077 9.203 1.00 66.44 139 TRP A CA 1
ATOM 1160 C C . TRP A 1 139 ? -6.393 16.350 9.984 1.00 66.44 139 TRP A C 1
ATOM 1162 O O . TRP A 1 139 ? -5.371 15.735 9.706 1.00 66.44 139 TRP A O 1
ATOM 1172 N N . ASN A 1 140 ? -6.434 17.230 10.980 1.00 63.44 140 ASN A N 1
ATOM 1173 C CA . ASN A 1 140 ? -5.298 17.468 11.867 1.00 63.44 140 ASN A CA 1
ATOM 1174 C C . ASN A 1 140 ? -4.883 16.217 12.669 1.00 63.44 140 ASN A C 1
ATOM 1176 O O . ASN A 1 140 ? -3.722 16.135 13.079 1.00 63.44 140 ASN A O 1
ATOM 1180 N N . GLN A 1 141 ? -5.792 15.254 12.850 1.00 63.00 141 GLN A N 1
ATOM 1181 C CA . GLN A 1 141 ? -5.558 13.969 13.517 1.00 63.00 141 GLN A CA 1
ATOM 1182 C C . GLN A 1 141 ? -4.971 12.904 12.580 1.00 63.00 141 GLN A C 1
ATOM 1184 O O . GLN A 1 141 ? -4.573 11.838 13.046 1.00 63.00 141 GLN A O 1
ATOM 1189 N N . PHE A 1 142 ? -4.872 13.190 11.278 1.00 64.31 142 PHE A N 1
ATOM 1190 C CA . PHE A 1 142 ? -4.302 12.292 10.279 1.00 64.31 142 PHE A CA 1
ATOM 1191 C C . PHE A 1 142 ? -3.034 12.900 9.660 1.00 64.31 142 PHE A C 1
ATOM 1193 O O . PHE A 1 142 ? -2.886 14.119 9.554 1.00 64.31 142 PHE A O 1
ATOM 1200 N N . PHE A 1 143 ? -2.083 12.059 9.266 1.00 67.06 143 PHE A N 1
ATOM 1201 C CA . PHE A 1 143 ? -0.933 12.453 8.451 1.00 67.06 143 PHE A CA 1
ATOM 1202 C C . PHE A 1 143 ? -1.022 11.838 7.053 1.00 67.06 143 PHE A C 1
ATOM 1204 O O . PHE A 1 143 ? -1.604 10.770 6.863 1.00 67.06 143 PHE A O 1
ATOM 1211 N N . ASN A 1 144 ? -0.343 12.503 6.111 1.00 61.31 144 ASN A N 1
ATOM 1212 C CA . ASN A 1 144 ? 0.067 11.961 4.816 1.00 61.31 144 ASN A CA 1
ATOM 1213 C C . ASN A 1 144 ? -1.071 11.464 3.908 1.00 61.31 144 ASN A C 1
ATOM 1215 O O . ASN A 1 144 ? -1.134 10.271 3.639 1.00 61.31 144 ASN A O 1
ATOM 1219 N N . PRO A 1 145 ? -1.916 12.348 3.347 1.00 62.00 145 PRO A N 1
ATOM 1220 C CA . PRO A 1 145 ? -2.743 11.966 2.210 1.00 62.00 145 PRO A CA 1
ATOM 1221 C C . PRO A 1 145 ? -1.854 11.664 0.994 1.00 62.00 145 PRO A C 1
ATOM 1223 O O . PRO A 1 145 ? -1.232 12.566 0.439 1.00 62.00 145 PRO A O 1
ATOM 1226 N N . PHE A 1 146 ? -1.814 10.408 0.563 1.00 69.81 146 PHE A N 1
ATOM 1227 C CA . PHE A 1 146 ? -1.313 10.004 -0.757 1.00 69.81 146 PHE A CA 1
ATOM 1228 C C . PHE A 1 146 ? -2.356 9.107 -1.439 1.00 69.81 146 PHE A C 1
ATOM 1230 O O . PHE A 1 146 ? -3.247 8.594 -0.759 1.00 69.81 146 PHE A O 1
ATOM 1237 N N . SER A 1 147 ? -2.329 9.000 -2.772 1.00 60.22 147 SER A N 1
ATOM 1238 C CA . SER A 1 147 ? -3.463 8.477 -3.553 1.00 60.22 147 SER A CA 1
ATOM 1239 C C . SER A 1 147 ? -3.072 7.598 -4.743 1.00 60.22 147 SER A C 1
ATOM 1241 O O . SER A 1 147 ? -2.347 8.124 -5.581 1.00 60.22 147 SER A O 1
ATOM 1243 N N . TYR A 1 148 ? -3.628 6.378 -4.884 1.00 59.03 148 TYR A N 1
ATOM 1244 C CA . TYR A 1 148 ? -3.900 5.714 -6.183 1.00 59.03 148 TYR A CA 1
ATOM 1245 C C . TYR A 1 148 ? -4.572 4.325 -6.070 1.00 59.03 148 TYR A C 1
ATOM 1247 O O . TYR A 1 148 ? -4.054 3.524 -5.303 1.00 59.03 148 TYR A O 1
ATOM 1255 N N . PRO A 1 149 ? -5.646 3.959 -6.811 1.00 67.06 149 PRO A N 1
ATOM 1256 C CA . PRO A 1 149 ? -6.815 4.803 -7.125 1.00 67.06 149 PRO A CA 1
ATOM 1257 C C . PRO A 1 149 ? -7.482 5.368 -5.843 1.00 67.06 149 PRO A C 1
ATOM 1259 O O . PRO A 1 149 ? -8.397 6.196 -5.889 1.00 67.06 149 PRO A O 1
ATOM 1262 N N . ASP A 1 150 ? -6.950 4.975 -4.684 1.00 76.00 150 ASP A N 1
ATOM 1263 C CA . ASP A 1 150 ? -7.500 5.141 -3.350 1.00 76.00 150 ASP A CA 1
ATOM 1264 C C . ASP A 1 150 ? -6.586 6.005 -2.474 1.00 76.00 150 ASP A C 1
ATOM 1266 O O . ASP A 1 150 ? -5.384 6.076 -2.708 1.00 76.00 150 ASP A O 1
ATOM 1270 N N . LYS A 1 151 ? -7.137 6.675 -1.456 1.00 80.25 151 LYS A N 1
ATOM 1271 C CA . LYS A 1 151 ? -6.367 7.524 -0.528 1.00 80.25 151 LYS A CA 1
ATOM 1272 C C . LYS A 1 151 ? -6.036 6.785 0.757 1.00 80.25 151 LYS A C 1
ATOM 1274 O O . LYS A 1 151 ? -6.935 6.202 1.351 1.00 80.25 151 LYS A O 1
ATOM 1279 N N . ILE A 1 152 ? -4.798 6.895 1.229 1.00 83.69 152 ILE A N 1
ATOM 1280 C CA . ILE A 1 152 ? -4.393 6.375 2.541 1.00 83.69 152 ILE A CA 1
ATOM 1281 C C . ILE A 1 152 ? -4.170 7.522 3.509 1.00 83.69 152 ILE A C 1
ATOM 1283 O O . ILE A 1 152 ? -3.454 8.468 3.188 1.00 83.69 152 ILE A O 1
ATOM 1287 N N . TRP A 1 153 ? -4.738 7.402 4.707 1.00 84.75 153 TRP A N 1
ATOM 1288 C CA . TRP A 1 153 ? -4.499 8.282 5.847 1.00 84.75 153 TRP A CA 1
ATOM 1289 C C . TRP A 1 153 ? -4.005 7.495 7.052 1.00 84.75 153 TRP A C 1
ATOM 1291 O O . TRP A 1 153 ? -4.487 6.400 7.334 1.00 84.75 153 TRP A O 1
ATOM 1301 N N . ILE A 1 154 ? -3.076 8.088 7.799 1.00 82.06 154 ILE A N 1
ATOM 1302 C CA . ILE A 1 154 ? -2.507 7.487 9.007 1.00 82.06 154 ILE A CA 1
ATOM 1303 C C . ILE A 1 154 ? -2.969 8.299 10.217 1.00 82.06 154 ILE A C 1
ATOM 1305 O O . ILE A 1 154 ? -2.683 9.492 10.303 1.00 82.06 154 ILE A O 1
ATOM 1309 N N . GLY A 1 155 ? -3.711 7.677 11.131 1.00 74.25 155 GLY A N 1
ATOM 1310 C CA . GLY A 1 155 ? -4.240 8.304 12.340 1.00 74.25 155 GLY A CA 1
ATOM 1311 C C . GLY A 1 155 ? -3.172 8.428 13.422 1.00 74.25 155 GLY A C 1
ATOM 1312 O O . GLY A 1 155 ? -2.692 7.422 13.935 1.00 74.25 155 GLY A O 1
ATOM 1313 N N . LYS A 1 156 ? -2.837 9.666 13.795 1.00 66.50 156 LYS A N 1
ATOM 1314 C CA . LYS A 1 156 ? -1.769 10.008 14.753 1.00 66.50 156 LYS A CA 1
ATOM 1315 C C . LYS A 1 156 ? -1.995 9.428 16.136 1.00 66.50 156 LYS A C 1
ATOM 1317 O O . LYS A 1 156 ? -1.099 8.860 16.744 1.00 66.50 156 LYS A O 1
ATOM 1322 N N . GLU A 1 157 ? -3.208 9.632 16.628 1.00 67.25 157 GLU A N 1
ATOM 1323 C CA . GLU A 1 157 ? -3.608 9.311 17.998 1.00 67.25 157 GLU A CA 1
ATOM 1324 C C . GLU A 1 157 ? -4.435 8.023 18.044 1.00 67.25 157 GLU A C 1
ATOM 1326 O O . GLU A 1 157 ? -4.540 7.379 19.081 1.00 67.25 157 GLU A O 1
ATOM 1331 N N . LEU A 1 158 ? -4.987 7.626 16.895 1.00 69.88 158 LEU A N 1
ATOM 1332 C CA . LEU A 1 158 ? -5.961 6.543 16.770 1.00 69.88 158 LEU A CA 1
ATOM 1333 C C . LEU A 1 158 ? -5.320 5.172 16.581 1.00 69.88 158 LEU A C 1
ATOM 1335 O O . LEU A 1 158 ? -6.023 4.167 16.634 1.00 69.88 158 LEU A O 1
ATOM 1339 N N . LYS A 1 159 ? -4.001 5.133 16.331 1.00 84.81 159 LYS A N 1
ATOM 1340 C CA . LYS A 1 159 ? -3.268 3.906 15.984 1.00 84.81 159 LYS A CA 1
ATOM 1341 C C . LYS A 1 159 ? -3.995 3.109 14.894 1.00 84.81 159 LYS A C 1
ATOM 1343 O O . LYS A 1 159 ? -4.208 1.900 14.995 1.00 84.81 159 LYS A O 1
ATOM 1348 N N . SER A 1 160 ? -4.441 3.840 13.872 1.00 86.56 160 SER A N 1
ATOM 1349 C CA . SER A 1 160 ? -5.272 3.321 12.793 1.00 86.56 160 SER A CA 1
ATOM 1350 C C . SER A 1 160 ? -4.806 3.837 11.441 1.00 86.56 160 SER A C 1
ATOM 1352 O O . SER A 1 160 ? -4.389 4.989 11.326 1.00 86.56 160 SER A O 1
ATOM 1354 N N . VAL A 1 161 ? -4.982 3.037 10.400 1.00 88.31 161 VAL A N 1
ATOM 1355 C CA . VAL A 1 161 ? -4.785 3.442 9.006 1.00 88.31 161 VAL A CA 1
ATOM 1356 C C . VAL A 1 161 ? -6.126 3.347 8.285 1.00 88.31 161 VAL A C 1
ATOM 1358 O O . VAL A 1 161 ? -6.904 2.422 8.512 1.00 88.31 161 VAL A O 1
ATOM 1361 N N . ILE A 1 162 ? -6.428 4.340 7.453 1.00 86.44 162 ILE A N 1
ATOM 1362 C CA . ILE A 1 162 ? -7.679 4.435 6.702 1.00 86.44 162 ILE A CA 1
ATOM 1363 C C . ILE A 1 162 ? -7.353 4.422 5.214 1.00 86.44 162 ILE A C 1
ATOM 1365 O O . ILE A 1 162 ? -6.637 5.300 4.739 1.00 86.44 162 ILE A O 1
ATOM 1369 N N . LEU A 1 163 ? -7.914 3.460 4.487 1.00 86.94 163 LEU A N 1
ATOM 1370 C CA . LEU A 1 163 ? -7.915 3.389 3.031 1.00 86.94 163 LEU A CA 1
ATOM 1371 C C . LEU A 1 163 ? -9.291 3.821 2.502 1.00 86.94 163 LEU A C 1
ATOM 1373 O O . LEU A 1 163 ? -10.317 3.266 2.892 1.00 86.94 163 LEU A O 1
ATOM 1377 N N . ILE A 1 164 ? -9.316 4.808 1.611 1.00 80.81 164 ILE A N 1
ATOM 1378 C CA . ILE A 1 164 ? -10.527 5.375 1.007 1.00 80.81 164 ILE A CA 1
ATOM 1379 C C . ILE A 1 164 ? -10.541 5.045 -0.478 1.00 80.81 164 ILE A C 1
ATOM 1381 O O . ILE A 1 164 ? -9.803 5.657 -1.254 1.00 80.81 164 ILE A O 1
ATOM 1385 N N . GLN A 1 165 ? -11.431 4.140 -0.869 1.00 79.94 165 GLN A N 1
ATOM 1386 C CA . GLN A 1 165 ? -11.602 3.692 -2.242 1.00 79.94 165 GLN A CA 1
ATOM 1387 C C . GLN A 1 165 ? -12.727 4.456 -2.934 1.00 79.94 165 GLN A C 1
ATOM 1389 O O . GLN A 1 165 ? -13.904 4.091 -2.854 1.00 79.94 165 GLN A O 1
ATOM 1394 N N . ASN A 1 166 ? -12.370 5.576 -3.569 1.00 72.69 166 ASN A N 1
ATOM 1395 C CA . ASN A 1 166 ? -13.347 6.557 -4.055 1.00 72.69 166 ASN A CA 1
ATOM 1396 C C . ASN A 1 166 ? -14.252 5.988 -5.154 1.00 72.69 166 ASN A C 1
ATOM 1398 O O . ASN A 1 166 ? -15.445 6.275 -5.160 1.00 72.69 166 ASN A O 1
ATOM 1402 N N . GLU A 1 167 ? -13.699 5.178 -6.058 1.00 72.69 167 GLU A N 1
ATOM 1403 C CA . GLU A 1 167 ? -14.421 4.651 -7.223 1.00 72.69 167 GLU A CA 1
ATOM 1404 C C . GLU A 1 167 ? -15.598 3.754 -6.831 1.00 72.69 167 GLU A C 1
ATOM 1406 O O . GLU A 1 167 ? -16.659 3.799 -7.451 1.00 72.69 167 GLU A O 1
ATOM 1411 N N . ILE A 1 168 ? -15.427 2.969 -5.765 1.00 77.50 168 ILE A N 1
ATOM 1412 C CA . ILE A 1 168 ? -16.446 2.039 -5.264 1.00 77.50 168 ILE A CA 1
ATOM 1413 C C . ILE A 1 168 ? -17.175 2.559 -4.017 1.00 77.50 168 ILE A C 1
ATOM 1415 O O . ILE A 1 168 ? -18.063 1.879 -3.495 1.00 77.50 168 ILE A O 1
ATOM 1419 N N . GLY A 1 169 ? -16.817 3.759 -3.547 1.00 75.88 169 GLY A N 1
ATOM 1420 C CA . GLY A 1 169 ? -17.383 4.376 -2.351 1.00 75.88 169 GLY A CA 1
ATOM 1421 C C . GLY A 1 169 ? -17.141 3.543 -1.093 1.00 75.88 169 GLY A C 1
ATOM 1422 O O . GLY A 1 169 ? -18.073 3.308 -0.330 1.00 75.88 169 GLY A O 1
ATOM 1423 N N . MET A 1 170 ? -15.920 3.045 -0.887 1.00 83.12 170 MET A N 1
ATOM 1424 C CA . MET A 1 170 ? -15.583 2.201 0.265 1.00 83.12 170 MET A CA 1
ATOM 1425 C C . MET A 1 170 ? -14.552 2.880 1.166 1.00 83.12 170 MET A C 1
ATOM 1427 O O . MET A 1 170 ? -13.594 3.476 0.685 1.00 83.12 170 MET A O 1
ATOM 1431 N N . LEU A 1 171 ? -14.735 2.771 2.480 1.00 83.44 171 LEU A N 1
ATOM 1432 C CA . LEU A 1 171 ? -13.710 3.077 3.473 1.00 83.44 171 LEU A CA 1
ATOM 1433 C C . LEU A 1 171 ? -13.350 1.791 4.210 1.00 83.44 171 LEU A C 1
ATOM 1435 O O . LEU A 1 171 ? -14.234 1.122 4.746 1.00 83.44 171 LEU A O 1
ATOM 1439 N N . LYS A 1 172 ? -12.054 1.484 4.268 1.00 88.88 172 LYS A N 1
ATOM 1440 C CA . LYS A 1 172 ? -11.492 0.436 5.119 1.00 88.88 172 LYS A CA 1
ATOM 1441 C C . LYS A 1 172 ? -10.647 1.094 6.203 1.00 88.88 172 LYS A C 1
ATOM 1443 O O . LYS A 1 172 ? -9.685 1.794 5.901 1.00 88.88 172 LYS A O 1
ATOM 1448 N N . CYS A 1 173 ? -11.010 0.892 7.461 1.00 88.88 173 CYS A N 1
ATOM 1449 C CA . CYS A 1 173 ? -10.213 1.300 8.608 1.00 88.88 173 CYS A CA 1
ATOM 1450 C C . CYS A 1 173 ? -9.621 0.057 9.262 1.00 88.88 173 CYS A C 1
ATOM 1452 O O . CYS A 1 173 ? -10.336 -0.904 9.543 1.00 88.88 173 CYS A O 1
ATOM 1454 N N . ILE A 1 174 ? -8.319 0.089 9.503 1.00 91.75 174 ILE A N 1
ATOM 1455 C CA . ILE A 1 174 ? -7.582 -0.944 10.221 1.00 91.75 174 ILE A CA 1
ATOM 1456 C C . ILE A 1 174 ? -6.938 -0.328 11.448 1.00 91.75 174 ILE A C 1
ATOM 1458 O O . ILE A 1 174 ? -6.428 0.791 11.390 1.00 91.75 174 ILE A O 1
ATOM 1462 N N . ALA A 1 175 ? -6.963 -1.057 12.555 1.00 91.12 175 ALA A N 1
ATOM 1463 C CA . ALA A 1 175 ? -6.332 -0.652 13.800 1.00 91.12 175 ALA A CA 1
ATOM 1464 C C . ALA A 1 175 ? -5.594 -1.836 14.421 1.00 91.12 175 ALA A C 1
ATOM 1466 O O . ALA A 1 175 ? -5.848 -2.992 14.083 1.00 91.12 175 ALA A O 1
ATOM 1467 N N . ILE A 1 176 ? -4.699 -1.539 15.358 1.00 86.38 176 ILE A N 1
ATOM 1468 C CA . ILE A 1 176 ? -3.917 -2.564 16.057 1.00 86.38 176 ILE A CA 1
ATOM 1469 C C . ILE A 1 176 ? -4.782 -3.545 16.864 1.00 86.38 176 ILE A C 1
ATOM 1471 O O . ILE A 1 176 ? -4.482 -4.734 16.948 1.00 86.38 176 ILE A O 1
ATOM 1475 N N . ASP A 1 177 ? -5.893 -3.072 17.428 1.00 88.12 177 ASP A N 1
ATOM 1476 C CA . ASP A 1 177 ? -6.808 -3.880 18.227 1.00 88.12 177 ASP A CA 1
ATOM 1477 C C . ASP A 1 177 ? -8.257 -3.383 18.106 1.00 88.12 177 ASP A C 1
ATOM 1479 O O . ASP A 1 177 ? -8.537 -2.309 17.565 1.00 88.12 177 ASP A O 1
ATOM 1483 N N . ALA A 1 178 ? -9.191 -4.182 18.624 1.00 88.94 178 ALA A N 1
ATOM 1484 C CA . ALA A 1 178 ? -10.618 -3.883 18.583 1.00 88.94 178 ALA A CA 1
ATOM 1485 C C . ALA A 1 178 ? -11.006 -2.606 19.356 1.00 88.94 178 ALA A C 1
ATOM 1487 O O . ALA A 1 178 ? -11.972 -1.942 18.985 1.00 88.94 178 ALA A O 1
ATOM 1488 N N . GLY A 1 179 ? -10.273 -2.245 20.414 1.00 89.81 179 GLY A N 1
ATOM 1489 C CA . GLY A 1 179 ? -10.528 -1.030 21.189 1.00 89.81 179 GLY A CA 1
ATOM 1490 C C . GLY A 1 179 ? -10.152 0.225 20.405 1.00 89.81 179 GLY A C 1
ATOM 1491 O O . GLY A 1 179 ? -10.961 1.144 20.284 1.00 89.81 179 GLY A O 1
ATOM 1492 N N . ASN A 1 180 ? -8.964 0.233 19.799 1.00 88.56 180 ASN A N 1
ATOM 1493 C CA . ASN A 1 180 ? -8.520 1.301 18.905 1.00 88.56 180 ASN A CA 1
ATOM 1494 C C . ASN A 1 180 ? -9.428 1.416 17.675 1.00 88.56 180 ASN A C 1
ATOM 1496 O O . ASN A 1 180 ? -9.800 2.525 17.286 1.00 88.56 180 ASN A O 1
ATOM 1500 N N . LEU A 1 181 ? -9.888 0.285 17.130 1.00 88.94 181 LEU A N 1
ATOM 1501 C CA . LEU A 1 181 ? -10.877 0.279 16.054 1.00 88.94 181 LEU A CA 1
ATOM 1502 C C . LEU A 1 181 ? -12.196 0.937 16.482 1.00 88.94 181 LEU A C 1
ATOM 1504 O O . LEU A 1 181 ? -12.745 1.735 15.730 1.00 88.94 181 LEU A O 1
ATOM 1508 N N . GLN A 1 182 ? -12.689 0.657 17.692 1.00 86.12 182 GLN A N 1
ATOM 1509 C CA . GLN A 1 182 ? -13.916 1.267 18.209 1.00 86.12 182 GLN A CA 1
ATOM 1510 C C . GLN A 1 182 ? -13.770 2.783 18.413 1.00 86.12 182 GLN A C 1
ATOM 1512 O O . GLN A 1 182 ? -14.719 3.533 18.183 1.00 86.12 182 GLN A O 1
ATOM 1517 N N . ILE A 1 183 ? -12.594 3.254 18.836 1.00 83.94 183 ILE A N 1
ATOM 1518 C CA . ILE A 1 183 ? -12.306 4.690 18.963 1.00 83.94 183 ILE A CA 1
ATOM 1519 C C . ILE A 1 183 ? -12.298 5.349 17.578 1.00 83.94 183 ILE A C 1
ATOM 1521 O O . ILE A 1 183 ? -12.965 6.365 17.378 1.00 83.94 183 ILE A O 1
ATOM 1525 N N . ALA A 1 184 ? -11.601 4.747 16.610 1.00 81.69 184 ALA A N 1
ATOM 1526 C CA . ALA A 1 184 ? -11.574 5.232 15.234 1.00 81.69 184 ALA A CA 1
ATOM 1527 C C . ALA A 1 184 ? -12.982 5.246 14.614 1.00 81.69 184 ALA A C 1
ATOM 1529 O O . ALA A 1 184 ? -13.380 6.241 14.011 1.00 81.69 184 ALA A O 1
ATOM 1530 N N . GLN A 1 185 ? -13.769 4.188 14.833 1.00 82.44 185 GLN A N 1
ATOM 1531 C CA . GLN A 1 185 ? -15.165 4.096 14.414 1.00 82.44 185 GLN A CA 1
ATOM 1532 C C . GLN A 1 185 ? -16.001 5.240 14.977 1.00 82.44 185 GLN A C 1
ATOM 1534 O O . GLN A 1 185 ? -16.670 5.921 14.207 1.00 82.44 185 GLN A O 1
ATOM 1539 N N . LYS A 1 186 ? -15.936 5.495 16.290 1.00 80.38 186 LYS A N 1
ATOM 1540 C CA . LYS A 1 186 ? -16.688 6.592 16.911 1.00 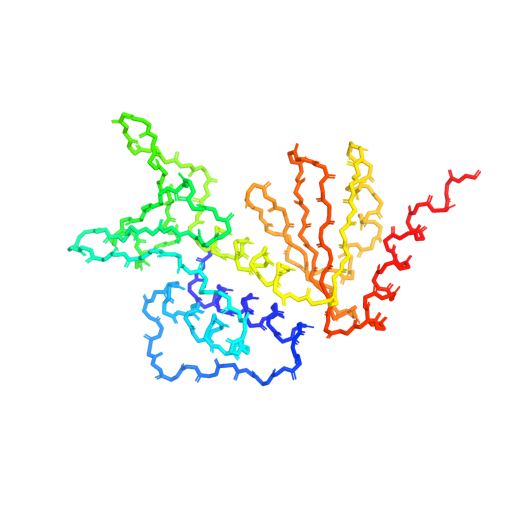80.38 186 LYS A CA 1
ATOM 1541 C C . LYS A 1 186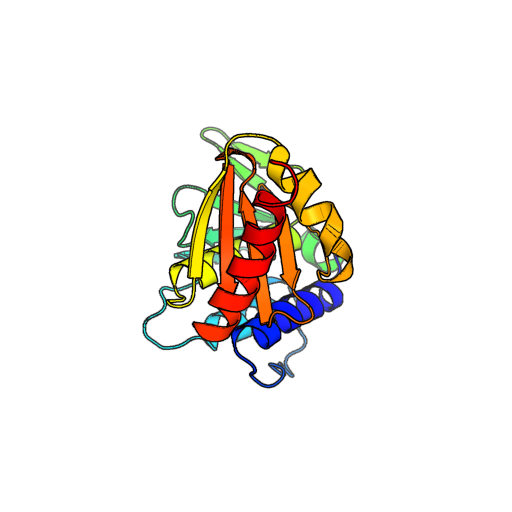 ? -16.355 7.935 16.283 1.00 80.38 186 LYS A C 1
ATOM 1543 O O . LYS A 1 186 ? -17.265 8.689 15.993 1.00 80.38 186 LYS A O 1
ATOM 1548 N N . LEU A 1 187 ? -15.090 8.222 15.990 1.00 75.06 187 LEU A N 1
ATOM 1549 C CA . LEU A 1 187 ? -14.718 9.479 15.331 1.00 75.06 187 LEU A CA 1
ATOM 1550 C C . LEU A 1 187 ? -15.226 9.567 13.888 1.00 75.06 187 LEU A C 1
ATOM 1552 O O . LEU A 1 187 ? -15.623 10.642 13.429 1.00 75.06 187 LEU A O 1
ATOM 1556 N N . LEU A 1 188 ? -15.234 8.440 13.173 1.00 74.12 188 LEU A N 1
ATOM 1557 C CA . LEU A 1 188 ? -15.813 8.349 11.835 1.00 74.12 188 LEU A CA 1
ATOM 1558 C C . LEU A 1 188 ? -17.347 8.491 11.872 1.00 74.12 188 LEU A C 1
ATOM 1560 O O . LEU A 1 188 ? -17.911 9.140 10.995 1.00 74.12 188 LEU A O 1
ATOM 1564 N N . GLU A 1 189 ? -18.025 7.976 12.896 1.00 71.94 189 GLU A N 1
ATOM 1565 C CA . GLU A 1 189 ? -19.486 8.021 13.063 1.00 71.94 189 GLU A CA 1
ATOM 1566 C C . GLU A 1 189 ? -20.006 9.315 13.712 1.00 71.94 189 GLU A C 1
ATOM 1568 O O . GLU A 1 189 ? -21.050 9.823 13.320 1.00 71.94 189 GLU A O 1
ATOM 1573 N N . GLU A 1 190 ? -19.297 9.922 14.662 1.00 63.25 190 GLU A N 1
ATOM 1574 C CA . GLU A 1 190 ? -19.651 11.217 15.270 1.00 63.25 190 GLU A CA 1
ATOM 1575 C C . GLU A 1 190 ? -19.600 12.348 14.235 1.00 63.25 190 GLU A C 1
ATOM 1577 O O . GLU A 1 190 ? -20.380 13.304 14.294 1.00 63.25 190 GLU A O 1
ATOM 1582 N N . SER A 1 191 ? -18.761 12.182 13.208 1.00 55.47 191 SER A N 1
ATOM 1583 C CA . SER A 1 191 ? -18.779 13.019 12.009 1.00 55.47 191 SER A CA 1
ATOM 1584 C C . SER A 1 191 ? -20.085 12.898 11.194 1.00 55.47 191 SER A C 1
ATOM 1586 O O . SER A 1 191 ? -20.348 13.733 10.327 1.00 55.47 191 SER A O 1
ATOM 1588 N N . HIS A 1 192 ? -20.922 11.891 11.477 1.00 49.03 192 HIS A N 1
ATOM 1589 C CA . HIS A 1 192 ? -22.233 11.649 10.870 1.00 49.03 192 HIS A CA 1
ATOM 1590 C C . HIS A 1 192 ? -23.403 12.255 11.672 1.00 49.03 192 HIS A C 1
ATOM 1592 O O . HIS A 1 192 ? -24.412 12.614 11.064 1.00 49.03 192 HIS A O 1
ATOM 1598 N N . ILE A 1 193 ? -23.299 12.364 13.004 1.00 44.50 193 ILE A N 1
ATOM 1599 C CA . ILE A 1 193 ? -24.441 12.675 13.896 1.00 44.50 193 ILE A CA 1
ATOM 1600 C C . ILE A 1 193 ? -24.609 14.182 14.161 1.00 44.50 193 ILE A C 1
ATOM 1602 O O . ILE A 1 193 ? -25.701 14.637 14.479 1.00 44.50 193 ILE A O 1
ATOM 1606 N N . THR A 1 194 ? -23.569 14.998 13.991 1.00 44.34 194 THR A N 1
ATOM 1607 C CA . THR A 1 194 ? -23.600 16.424 14.385 1.00 44.34 194 THR A CA 1
ATOM 1608 C C . THR A 1 194 ? -24.398 17.366 13.466 1.00 44.34 194 THR A C 1
ATOM 1610 O O . THR A 1 194 ? -24.362 18.576 13.677 1.00 44.34 194 THR A O 1
ATOM 1613 N N . GLU A 1 195 ? -25.132 16.859 12.469 1.00 43.34 195 GLU A N 1
ATOM 1614 C CA . GLU A 1 195 ? -25.902 17.678 11.509 1.00 43.34 195 GLU A CA 1
ATOM 1615 C C . GLU A 1 195 ? -27.297 17.095 11.175 1.00 43.34 195 GLU A C 1
ATOM 1617 O O . GLU A 1 195 ? -27.769 17.204 10.043 1.00 43.34 195 GLU A O 1
ATOM 1622 N N . THR A 1 196 ? -27.973 16.492 12.159 1.00 42.56 196 THR A N 1
ATOM 1623 C CA . THR A 1 196 ? -29.447 16.322 12.165 1.00 42.56 196 THR A CA 1
ATOM 1624 C C . THR A 1 196 ? -30.060 17.172 13.258 1.00 42.56 196 THR A C 1
ATOM 1626 O O . THR A 1 196 ? -31.086 17.827 12.980 1.00 42.56 196 THR A O 1
#

Sequence (196 aa):
MTIPEFKEKLQTIHQTLFSEEALDNNEADQSYFDVLYPFATSLNKNVYPFFAFREESESTIEFIFNNRVADLFMVSKDHMFADDPMVYIKTKAQWESFEFSLSTLLLTEYVNWIAENTSSKLEFRLEGYAMYVRIKKNWNQFFNPFSYPDKIWIGKELKSVILIQNEIGMLKCIAIDAGNLQIAQKLLEESHITET

Foldseek 3Di:
DDLVVLLVVLQLLQCLAAVDDRPDDPPPCQFNCSSCVSVQPVDDPVADGQWPDWDDDPFKIWTHGPVGNPWIKMWTPVDGRPDQTFIWIDDPPDTDTDPDGPSLVSVLSVVVSVLVVAPQKDKDAAPDDLQVVLCVVVCVQWDDFDCDPWTWTRGNVLSKIWIANPVRRMIMIHHNDNVSSVVVVCSSCVSVPPPD

Radius of gyration: 17.32 Å; chains: 1; bounding box: 51×36×48 Å

pLDDT: mean 80.39, std 13.22, range [42.56, 96.44]

Secondary structure (DSSP, 8-state):
--HHHHHHHHHHHHHHHH-PPP----S---SHHHHHHHHHHHS-TTSPPSEEEEEE-SSEEEEEEGGGTT--EEEEGGGTTTS-PEEEEE-SSSEEEEEEEHHHHHHHHHHHHHHHH-SSEEEEE--STHHHHHHHTTGGGEEEEEESSSEEEEETTTTEEEEEETTTTEEEEEESSHHHHHHHHHHHHHHHHTT-

Organism: NCBI:txid151894